Protein AF-A0A959Y8P8-F1 (afdb_monomer_lite)

Sequence (362 aa):
MRAALQHLGEGGALGVFPAGEVSSYRTELKAVADPRWKAPVIKLIRQAGVPVVPVWFDGSNSFLFHVLGMIHPDLRTLALPKEMLRMKGRKVRIRIGRPIPAAEVGAFTDTERLGRFLRAKTYALGSGVQVRREQFRPLRFPKDPKPIVEPPTQEQLDQEVAGIEDLKVSAQGEFDLYLAPSERIPAMLRAIGRAREETFRAVGEGTNKAIDLDEYDLYYDHLFLWDRENKRLAGAYRIGDGRRIVRRYGKRGFYTHTLFRMDRGMEKVLGQAFELGRSFVVQDYQKHRLPLFLLWRGLLLHILRNPDHRYLIGPVSISGSYSRLSRGLILGFVLQHYYDEELAALVRPRNRFKVKVDKADS

Radius of gyration: 24.1 Å; chains: 1; bounding box: 82×43×67 Å

Secondary structure (DSSP, 8-state):
-HHHHHHHHTT------TTSS--EEETTTTEEEPPPPPHHHHHHHHHH-S-B--EEEE-PPPHHHHHHTTT-HHHHHHTHHHHHHHTTTPPPEEEE---B-HHHHHT---HHHHHHHHHHHHHTTTSS----GGGGS-----SSPPPPPPPPPHHHHHHHHHTTGGGEEEEETTEEEEEEEGGG-HHHHHHHHHHHHHHHHHTT----SSS---SGGGTSEEEEEEETTTTEEEEEEEEEEHHHHHHHHGGGGSTHHHHEEE-STHHHHHHTEEEEEEEEE-GGGTT-SHHHHHHHHHHHHHHHT-TT--EEE-PPPPPTTS-HHHHHHHHHHHHHHS--HHHHHTEEESS-------TT--

Structure (mmCIF, N/CA/C/O backbone):
data_AF-A0A959Y8P8-F1
#
_entry.id   AF-A0A959Y8P8-F1
#
loop_
_atom_site.group_PDB
_atom_site.id
_atom_site.type_symbol
_atom_site.label_atom_id
_atom_site.label_alt_id
_atom_site.label_comp_id
_atom_site.label_asym_id
_atom_site.label_entity_id
_atom_site.label_seq_id
_atom_site.pdbx_PDB_ins_code
_atom_site.Cartn_x
_atom_site.Cartn_y
_atom_site.Cartn_z
_atom_site.occupancy
_atom_site.B_iso_or_equiv
_atom_site.auth_seq_id
_atom_site.auth_comp_id
_atom_site.auth_asym_id
_atom_site.auth_atom_id
_atom_site.pdbx_PDB_model_num
ATOM 1 N N . MET A 1 1 ? -13.879 1.087 -39.851 1.00 72.56 1 MET A N 1
ATOM 2 C CA . MET A 1 1 ? -12.641 1.708 -39.316 1.00 72.56 1 MET A CA 1
ATOM 3 C C . MET A 1 1 ? -12.202 2.917 -40.141 1.00 72.56 1 MET A C 1
ATOM 5 O O . MET A 1 1 ? -12.087 3.980 -39.556 1.00 72.56 1 MET A O 1
ATOM 9 N N . ARG A 1 2 ? -12.033 2.802 -41.472 1.00 80.06 2 ARG A N 1
ATOM 10 C CA . ARG A 1 2 ? -11.678 3.942 -42.350 1.00 80.06 2 ARG A CA 1
ATOM 11 C C . ARG A 1 2 ? -12.647 5.130 -42.248 1.00 80.06 2 ARG A C 1
ATOM 13 O O . ARG A 1 2 ? -12.200 6.221 -41.936 1.00 80.06 2 ARG A O 1
ATOM 20 N N . ALA A 1 3 ? -13.955 4.892 -42.372 1.00 86.50 3 ALA A N 1
ATOM 21 C CA . ALA A 1 3 ? -14.971 5.944 -42.229 1.00 86.50 3 ALA A CA 1
ATOM 22 C C . ALA A 1 3 ? -14.945 6.648 -40.854 1.00 86.50 3 ALA A C 1
ATOM 24 O O . ALA A 1 3 ? -15.156 7.848 -40.765 1.00 86.50 3 ALA A O 1
ATOM 25 N N . ALA A 1 4 ? -14.624 5.916 -39.780 1.00 84.94 4 ALA A N 1
ATOM 26 C CA . ALA A 1 4 ? -14.523 6.484 -38.435 1.00 84.94 4 ALA A CA 1
ATOM 27 C C . ALA A 1 4 ? -13.300 7.407 -38.282 1.00 84.94 4 ALA A C 1
ATOM 29 O O . ALA A 1 4 ? -13.396 8.441 -37.634 1.00 84.94 4 ALA A O 1
ATOM 30 N N . LEU A 1 5 ? -12.162 7.050 -38.889 1.00 87.56 5 LEU A N 1
ATOM 31 C CA . LEU A 1 5 ? -10.972 7.908 -38.920 1.00 87.56 5 LEU A CA 1
ATOM 32 C C . LEU A 1 5 ? -11.183 9.139 -39.807 1.00 87.56 5 LEU A C 1
ATOM 34 O O . LEU A 1 5 ? -10.761 10.224 -39.429 1.00 87.56 5 LEU A O 1
ATOM 38 N N . GLN A 1 6 ? -11.862 8.979 -40.945 1.00 89.50 6 GLN A N 1
ATOM 39 C CA . GLN A 1 6 ? -12.217 10.092 -41.823 1.00 89.50 6 GLN A CA 1
ATOM 40 C C . GLN A 1 6 ? -13.131 11.098 -41.110 1.00 89.50 6 GLN A C 1
ATOM 42 O O . GLN A 1 6 ? -12.808 12.277 -41.069 1.00 89.50 6 GLN A O 1
ATOM 47 N N . HIS A 1 7 ? -14.198 10.625 -40.457 1.00 90.62 7 HIS A N 1
ATOM 48 C CA . HIS A 1 7 ? -15.111 11.479 -39.693 1.00 90.62 7 HIS A CA 1
ATOM 49 C C . HIS A 1 7 ? -14.396 12.272 -38.589 1.00 90.62 7 HIS A C 1
ATOM 51 O O . HIS A 1 7 ? -14.667 13.452 -38.393 1.00 90.62 7 HIS A O 1
ATOM 57 N N . LEU A 1 8 ? -13.451 11.638 -37.884 1.00 90.50 8 LEU A N 1
ATOM 58 C CA . LEU A 1 8 ? -12.615 12.320 -36.891 1.00 90.50 8 LEU A CA 1
ATOM 59 C C . LEU A 1 8 ? -11.669 13.347 -37.538 1.00 90.50 8 LEU A C 1
ATOM 61 O O . LEU A 1 8 ? -11.436 14.404 -36.959 1.00 90.50 8 LEU A O 1
ATOM 65 N N . GLY A 1 9 ? -11.145 13.058 -38.733 1.00 86.75 9 GLY A N 1
ATOM 66 C CA . GLY A 1 9 ? -10.308 13.979 -39.509 1.00 86.75 9 GLY A CA 1
ATOM 67 C C . GLY A 1 9 ? -11.058 15.213 -40.023 1.00 86.75 9 GLY A C 1
ATOM 68 O O . GLY A 1 9 ? -10.468 16.281 -40.126 1.00 86.75 9 GLY A O 1
ATOM 69 N N . GLU A 1 10 ? -12.362 15.090 -40.270 1.00 92.12 10 GLU A 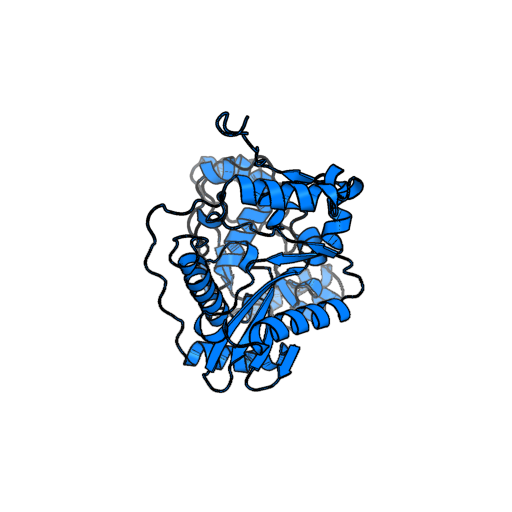N 1
ATOM 70 C CA . GLU A 1 10 ? -13.260 16.184 -40.671 1.00 92.12 10 GLU A CA 1
ATOM 71 C C . GLU A 1 10 ? -13.750 17.032 -39.474 1.00 92.12 10 GLU A C 1
ATOM 73 O O . GLU A 1 10 ? -14.576 17.927 -39.636 1.00 92.12 10 GLU A O 1
ATOM 78 N N . GLY A 1 11 ? -13.245 16.771 -38.259 1.00 87.75 11 GLY A N 1
ATOM 79 C CA . GLY A 1 11 ? -13.625 17.485 -37.033 1.00 87.75 11 GLY A CA 1
ATOM 80 C C . GLY A 1 11 ? -14.848 16.908 -36.309 1.00 87.75 11 GLY A C 1
ATOM 81 O O . GLY A 1 11 ? -15.331 17.504 -35.345 1.00 87.75 11 GLY A O 1
ATOM 82 N N . GLY A 1 12 ? -15.347 15.750 -36.747 1.00 88.62 12 GLY A N 1
ATOM 83 C CA . GLY A 1 12 ? -16.443 15.029 -36.105 1.00 88.62 12 GLY A CA 1
ATOM 84 C C . GLY A 1 12 ? -16.061 14.384 -34.767 1.00 88.62 12 GLY A C 1
ATOM 85 O O . GLY A 1 12 ? -14.887 14.250 -34.419 1.00 88.62 12 GLY A O 1
ATOM 86 N N . ALA A 1 13 ? -17.065 13.945 -34.004 1.00 88.94 13 ALA A N 1
ATOM 87 C CA . ALA A 1 13 ? -16.887 13.288 -32.709 1.00 88.94 13 ALA A CA 1
ATOM 88 C C . ALA A 1 13 ? -17.360 11.830 -32.765 1.00 88.94 13 ALA A C 1
ATOM 90 O O . ALA A 1 13 ? -18.421 11.526 -33.302 1.00 88.94 13 ALA A O 1
ATOM 91 N N . LEU A 1 14 ? -16.595 10.919 -32.156 1.00 90.69 14 LEU A N 1
ATOM 92 C CA . LEU A 1 14 ? -16.895 9.487 -32.170 1.00 90.69 14 LEU A CA 1
ATOM 93 C C . LEU A 1 14 ? -17.091 8.935 -30.753 1.00 90.69 14 LEU A C 1
ATOM 95 O O . LEU A 1 14 ? -16.156 8.899 -29.954 1.00 90.69 14 LEU A O 1
ATOM 99 N N . GLY A 1 15 ? -18.296 8.438 -30.467 1.00 87.25 15 GLY A N 1
ATOM 100 C CA . GLY A 1 15 ? -18.593 7.670 -29.257 1.00 87.25 15 GLY A CA 1
ATOM 101 C C . GLY A 1 15 ? -18.301 6.182 -29.458 1.00 87.25 15 GLY A C 1
ATOM 102 O O . GLY A 1 15 ? -18.770 5.582 -30.422 1.00 87.25 15 GLY A O 1
ATOM 103 N N . VAL A 1 16 ? -17.542 5.568 -28.547 1.00 85.12 16 VAL A N 1
ATOM 104 C CA . VAL A 1 16 ? -17.222 4.132 -28.603 1.00 85.12 16 VAL A CA 1
ATOM 105 C C . VAL A 1 16 ? -17.460 3.449 -27.262 1.00 85.12 16 VAL A C 1
ATOM 107 O O . VAL A 1 16 ? -17.053 3.953 -26.219 1.00 85.12 16 VAL A O 1
ATOM 110 N N . PHE A 1 17 ? -18.055 2.254 -27.306 1.00 82.50 17 PHE A N 1
ATOM 111 C CA . PHE A 1 17 ? -18.141 1.331 -26.172 1.00 82.50 17 PHE A CA 1
ATOM 112 C C . PHE A 1 17 ? -17.103 0.217 -26.364 1.00 82.50 17 PHE A C 1
ATOM 114 O O . PHE A 1 17 ? -17.371 -0.783 -27.034 1.00 82.50 17 PHE A O 1
ATOM 121 N N . PRO A 1 18 ? -15.885 0.375 -25.824 1.00 78.19 18 PRO A N 1
ATOM 122 C CA . PRO A 1 18 ? -14.734 -0.460 -26.175 1.00 78.19 18 PRO A CA 1
ATOM 123 C C . PRO A 1 18 ? -14.855 -1.927 -25.745 1.00 78.19 18 PRO A C 1
ATOM 125 O O . PRO A 1 18 ? -14.125 -2.775 -26.256 1.00 78.19 18 PRO A O 1
ATOM 128 N N . ALA A 1 19 ? -15.774 -2.250 -24.836 1.00 71.19 19 ALA A N 1
ATOM 129 C CA . ALA A 1 19 ? -16.082 -3.619 -24.440 1.00 71.19 19 ALA A CA 1
ATOM 130 C C . ALA A 1 19 ? -16.922 -4.379 -25.486 1.00 71.19 19 ALA A C 1
ATOM 132 O O . ALA A 1 19 ? -16.830 -5.600 -25.576 1.00 71.19 19 ALA A O 1
ATOM 133 N N . GLY A 1 20 ? -17.705 -3.665 -26.306 1.00 59.22 20 GLY A N 1
ATOM 134 C CA . GLY A 1 20 ? -18.599 -4.240 -27.318 1.00 59.22 20 GLY A CA 1
ATOM 135 C C . GLY A 1 20 ? -19.802 -5.013 -26.765 1.00 59.22 20 GLY A C 1
ATOM 136 O O . GLY A 1 20 ? -20.547 -5.586 -27.548 1.00 59.22 20 GLY A O 1
ATOM 137 N N . GLU A 1 21 ? -19.979 -5.037 -25.446 1.00 59.94 21 GLU A N 1
ATOM 138 C CA . GLU A 1 21 ? -21.074 -5.679 -24.718 1.00 59.94 21 GLU A CA 1
ATOM 139 C C . GLU A 1 21 ? -21.406 -4.833 -23.486 1.00 59.94 21 GLU A C 1
ATOM 141 O O . GLU A 1 21 ? -20.551 -4.100 -22.984 1.00 59.94 21 GLU A O 1
ATOM 146 N N . VAL A 1 22 ? -22.633 -4.957 -22.975 1.00 56.44 22 VAL A N 1
ATOM 147 C CA . VAL A 1 22 ? -23.069 -4.248 -21.763 1.00 56.44 22 VAL A CA 1
ATOM 148 C C . VAL A 1 22 ? -22.357 -4.821 -20.530 1.00 56.44 22 VAL A C 1
ATOM 150 O O . VAL A 1 22 ? -22.118 -6.033 -20.456 1.00 56.44 22 VAL A O 1
ATOM 153 N N . SER A 1 23 ? -22.062 -3.978 -19.537 1.00 56.72 23 SER A N 1
ATOM 154 C CA . SER A 1 23 ? -21.576 -4.418 -18.226 1.00 56.72 23 SER A CA 1
ATOM 155 C C . SER A 1 23 ? -22.483 -5.510 -17.634 1.00 56.72 23 SER A C 1
ATOM 157 O O . SER A 1 23 ? -23.713 -5.436 -17.699 1.00 56.72 23 SER A O 1
ATOM 159 N N . SER A 1 24 ? -21.881 -6.550 -17.058 1.00 50.50 24 SER A N 1
ATOM 160 C CA . SER A 1 24 ? -22.599 -7.648 -16.401 1.00 50.50 24 SER A CA 1
ATOM 161 C C . SER A 1 24 ? -22.040 -7.882 -15.008 1.00 50.50 24 SER A C 1
ATOM 163 O O . SER A 1 24 ? -20.878 -7.569 -14.750 1.00 50.50 24 SER A O 1
ATOM 165 N N . TYR A 1 25 ? -22.851 -8.453 -14.115 1.00 49.12 25 TYR A N 1
ATOM 166 C CA . TYR A 1 25 ? -22.342 -8.954 -12.846 1.00 49.12 25 TYR A CA 1
ATOM 167 C C . TYR A 1 25 ? -21.284 -10.018 -13.139 1.00 49.12 25 TYR A C 1
ATOM 169 O O . TYR A 1 25 ? -21.551 -11.006 -13.827 1.00 49.12 25 TYR A O 1
ATOM 177 N N . ARG A 1 26 ? -20.053 -9.767 -12.705 1.00 53.31 26 ARG A N 1
ATOM 178 C CA . ARG A 1 26 ? -18.950 -10.712 -12.853 1.00 53.31 26 ARG A CA 1
ATOM 179 C C . ARG A 1 26 ? -18.715 -11.322 -11.486 1.00 53.31 26 ARG A C 1
ATOM 181 O O . ARG A 1 26 ? -18.257 -10.628 -10.582 1.00 53.31 26 ARG A O 1
ATOM 188 N N . THR A 1 27 ? -18.998 -12.614 -11.355 1.00 38.91 27 THR A N 1
ATOM 189 C CA . THR A 1 27 ? -18.831 -13.382 -10.110 1.00 38.91 27 THR A CA 1
ATOM 190 C C . THR A 1 27 ? -17.409 -13.252 -9.551 1.00 38.91 27 THR A C 1
ATOM 192 O O . THR A 1 27 ? -17.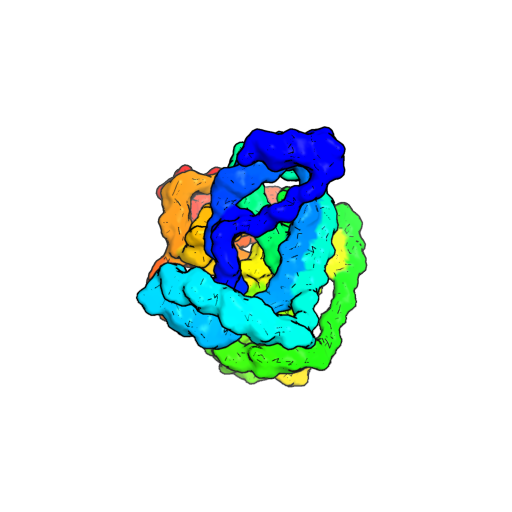219 -13.169 -8.345 1.00 38.91 27 THR A O 1
ATOM 195 N N . GLU A 1 28 ? -16.417 -13.109 -10.435 1.00 39.34 28 GLU A N 1
ATOM 196 C CA . GLU A 1 28 ? -15.004 -12.880 -10.100 1.00 39.34 28 GLU A CA 1
ATOM 197 C C . GLU A 1 28 ? -14.703 -11.493 -9.503 1.00 39.34 28 GLU A C 1
ATOM 199 O O . GLU A 1 28 ? -13.706 -11.327 -8.808 1.00 39.34 28 GLU A O 1
ATOM 204 N N . LEU A 1 29 ? -15.529 -10.487 -9.808 1.00 37.50 29 LEU A N 1
ATOM 205 C CA . LEU A 1 29 ? -15.372 -9.096 -9.368 1.00 37.50 29 LEU A CA 1
ATOM 206 C C . LEU A 1 29 ? -16.370 -8.721 -8.261 1.00 37.50 29 LEU A C 1
ATOM 208 O O . LEU A 1 29 ? -16.300 -7.606 -7.754 1.00 37.50 29 LEU A O 1
ATOM 212 N N . LYS A 1 30 ? -17.337 -9.606 -7.951 1.00 48.03 30 LYS A N 1
ATOM 213 C CA . LYS A 1 30 ? -18.537 -9.334 -7.132 1.00 48.03 30 LYS A CA 1
ATOM 214 C C . LYS A 1 30 ? -19.224 -7.997 -7.470 1.00 48.03 30 LYS A C 1
ATOM 216 O O . LYS A 1 30 ? -19.879 -7.391 -6.628 1.00 48.03 30 LYS A O 1
ATOM 221 N N . ALA A 1 31 ? -19.078 -7.540 -8.712 1.00 51.34 31 ALA A N 1
ATOM 222 C CA . ALA A 1 31 ? -19.484 -6.216 -9.159 1.00 51.34 31 ALA A CA 1
ATOM 223 C C . ALA A 1 31 ? -19.912 -6.244 -10.630 1.00 51.34 31 ALA A C 1
ATOM 225 O O . ALA A 1 31 ? -19.544 -7.140 -11.398 1.00 51.34 31 ALA A O 1
ATOM 226 N N . VAL A 1 32 ? -20.696 -5.240 -11.023 1.00 56.09 32 VAL A N 1
ATOM 227 C CA . VAL A 1 32 ? -21.107 -5.016 -12.411 1.00 56.09 32 VAL A CA 1
ATOM 228 C C . VAL A 1 32 ? -19.973 -4.295 -13.140 1.00 56.09 32 VAL A C 1
ATOM 230 O O . VAL A 1 32 ? -19.623 -3.173 -12.786 1.00 56.09 32 VAL A O 1
ATOM 233 N N . ALA A 1 33 ? -19.371 -4.950 -14.133 1.00 60.88 33 ALA A N 1
ATOM 234 C CA . ALA A 1 33 ? -18.274 -4.379 -14.909 1.00 60.88 33 ALA A CA 1
ATOM 235 C C . ALA A 1 33 ? -18.254 -4.908 -16.348 1.00 60.88 33 ALA A C 1
ATOM 237 O O . ALA A 1 33 ? -18.738 -6.004 -16.654 1.00 60.88 33 ALA A O 1
ATOM 238 N N . ASP A 1 34 ? -17.634 -4.133 -17.231 1.00 64.81 34 ASP A N 1
ATOM 239 C CA . ASP A 1 34 ? -17.410 -4.505 -18.622 1.00 64.81 34 ASP A CA 1
ATOM 240 C C . ASP A 1 34 ? -16.456 -5.701 -18.759 1.00 64.81 34 ASP A C 1
ATOM 242 O O . ASP A 1 34 ? -15.511 -5.847 -17.967 1.00 64.81 34 ASP A O 1
ATOM 246 N N . PRO A 1 35 ? -16.611 -6.512 -19.822 1.00 64.62 35 PRO A N 1
ATOM 247 C CA . PRO A 1 35 ? -15.559 -7.419 -20.261 1.00 64.62 35 PRO A CA 1
ATOM 248 C C . PRO A 1 35 ? -14.287 -6.670 -20.692 1.00 64.62 35 PRO A C 1
ATOM 250 O O . PRO A 1 35 ? -14.224 -5.438 -20.760 1.00 64.62 35 PRO A O 1
ATOM 253 N N . ARG A 1 36 ? -13.229 -7.433 -20.990 1.00 70.69 36 ARG A N 1
ATOM 254 C CA . ARG A 1 36 ? -11.971 -6.879 -21.506 1.00 70.69 36 ARG A CA 1
ATOM 255 C C . ARG A 1 36 ? -12.249 -6.037 -22.754 1.00 70.69 36 ARG A C 1
ATOM 257 O O . ARG A 1 36 ? -12.838 -6.515 -23.718 1.00 70.69 36 ARG A O 1
ATOM 264 N N . TRP A 1 37 ? -11.785 -4.790 -22.734 1.00 80.50 37 TRP A N 1
ATOM 265 C CA . TRP A 1 37 ? -11.908 -3.881 -23.869 1.00 80.50 37 TRP A CA 1
ATOM 266 C C . TRP A 1 37 ? -11.174 -4.440 -25.091 1.00 80.50 37 TRP A C 1
ATOM 268 O O . TRP A 1 37 ? -10.025 -4.884 -24.998 1.00 80.50 37 TRP A O 1
ATOM 278 N N . LYS A 1 38 ? -11.857 -4.442 -26.236 1.00 81.31 38 LYS A N 1
ATOM 279 C CA . LYS A 1 38 ? -11.414 -5.109 -27.459 1.00 81.31 38 LYS A CA 1
ATOM 280 C C . LYS A 1 38 ? -10.255 -4.334 -28.089 1.00 81.31 38 LYS A C 1
ATOM 282 O O . LYS A 1 38 ? -10.358 -3.140 -28.372 1.00 81.31 38 LYS A O 1
ATOM 287 N N . ALA A 1 39 ? -9.154 -5.033 -28.366 1.00 83.56 39 ALA A N 1
ATOM 288 C CA . ALA A 1 39 ? -7.938 -4.447 -28.934 1.00 83.56 39 ALA A CA 1
ATOM 289 C C . ALA A 1 39 ? -8.152 -3.625 -30.229 1.00 83.56 39 ALA A C 1
ATOM 291 O O . ALA A 1 39 ? -7.491 -2.594 -30.361 1.00 83.56 39 ALA A O 1
ATOM 292 N N . PRO A 1 40 ? -9.060 -3.993 -31.161 1.00 86.75 40 PRO A N 1
ATOM 293 C CA . PRO A 1 40 ? -9.327 -3.185 -32.355 1.00 86.75 40 PRO A CA 1
ATOM 294 C C . PRO A 1 40 ? -9.799 -1.759 -32.048 1.00 86.75 40 PRO A C 1
ATOM 296 O O . PRO A 1 40 ? -9.348 -0.819 -32.696 1.00 86.75 40 PRO A O 1
ATOM 299 N N . VAL A 1 41 ? -10.638 -1.574 -31.021 1.00 87.94 41 VAL A N 1
ATOM 300 C CA . VAL A 1 41 ? -11.124 -0.242 -30.622 1.00 87.94 41 VAL A CA 1
ATOM 301 C C . VAL A 1 41 ? -9.978 0.595 -30.060 1.00 87.94 41 VAL A C 1
ATOM 303 O O . VAL A 1 41 ? -9.836 1.768 -30.384 1.00 87.94 41 VAL A O 1
ATOM 306 N N . ILE A 1 42 ? -9.096 -0.022 -29.274 1.00 89.12 42 ILE A N 1
ATOM 307 C CA . ILE A 1 42 ? -7.939 0.674 -28.703 1.00 89.12 42 ILE A CA 1
ATOM 308 C C . ILE A 1 42 ? -6.911 1.042 -29.782 1.00 89.12 42 ILE A C 1
ATOM 310 O O . ILE A 1 42 ? -6.309 2.114 -29.723 1.00 89.12 42 ILE A O 1
ATOM 314 N N . LYS A 1 43 ? -6.734 0.189 -30.800 1.00 88.88 43 LYS A N 1
ATOM 315 C CA . LYS A 1 43 ? -5.911 0.509 -31.976 1.00 88.88 43 LYS A CA 1
ATOM 316 C C . LYS A 1 43 ? -6.480 1.697 -32.751 1.00 88.88 43 LYS A C 1
ATOM 318 O O . LYS A 1 43 ? -5.704 2.583 -33.096 1.00 88.88 43 LYS A O 1
ATOM 323 N N . LEU A 1 44 ? -7.799 1.740 -32.958 1.00 89.69 44 LEU A N 1
ATOM 324 C CA . LEU A 1 44 ? -8.485 2.870 -33.591 1.00 89.69 44 LEU A CA 1
ATOM 325 C C . LEU A 1 44 ? -8.247 4.170 -32.812 1.00 89.69 44 LEU A C 1
ATOM 327 O O . LEU A 1 44 ? -7.823 5.154 -33.403 1.00 89.69 44 LEU A O 1
ATOM 331 N N . ILE A 1 45 ? -8.447 4.155 -31.490 1.00 90.50 45 ILE A N 1
ATOM 332 C CA . ILE A 1 45 ? -8.229 5.324 -30.622 1.00 90.50 45 ILE A CA 1
ATOM 333 C C . ILE A 1 45 ? -6.791 5.845 -30.742 1.00 90.50 45 ILE A C 1
ATOM 335 O O . ILE A 1 45 ? -6.573 7.047 -30.860 1.00 90.50 45 ILE A O 1
ATOM 339 N N . ARG A 1 46 ? -5.801 4.944 -30.750 1.00 88.69 46 ARG A N 1
ATOM 340 C CA . ARG A 1 46 ? -4.393 5.329 -30.907 1.00 88.69 46 ARG A CA 1
ATOM 341 C C . ARG A 1 46 ? -4.103 5.922 -32.287 1.00 88.69 46 ARG A C 1
ATOM 343 O O . ARG A 1 46 ? -3.366 6.893 -32.379 1.00 88.69 46 ARG A O 1
ATOM 350 N N . GLN A 1 47 ? -4.648 5.318 -33.343 1.00 88.94 47 GLN A N 1
ATOM 351 C CA . GLN A 1 47 ? -4.453 5.774 -34.724 1.00 88.94 47 GLN A CA 1
ATOM 352 C C . GLN A 1 47 ? -5.157 7.097 -35.016 1.00 88.94 47 GLN A C 1
ATOM 354 O O . GLN A 1 47 ? -4.687 7.844 -35.864 1.00 88.94 47 GLN A O 1
ATOM 359 N N . ALA A 1 48 ? -6.255 7.387 -34.319 1.00 89.69 48 ALA A N 1
ATOM 360 C CA . ALA A 1 48 ? -7.018 8.605 -34.527 1.00 89.69 48 ALA A CA 1
ATOM 361 C C . ALA A 1 48 ? -6.241 9.872 -34.146 1.00 89.69 48 ALA A C 1
ATOM 363 O O . ALA A 1 48 ? -6.515 10.925 -34.701 1.00 89.69 48 ALA A O 1
ATOM 364 N N . GLY A 1 49 ? -5.282 9.790 -33.214 1.00 88.62 49 GLY A N 1
ATOM 365 C CA . GLY A 1 49 ? -4.443 10.939 -32.857 1.00 88.62 49 GLY A CA 1
ATOM 366 C C . GLY A 1 49 ? -5.217 12.130 -32.277 1.00 88.62 49 GLY A C 1
ATOM 367 O O . GLY A 1 49 ? -4.713 13.247 -32.291 1.00 88.62 49 GLY A O 1
ATOM 368 N N . VAL A 1 50 ? -6.427 11.902 -31.758 1.00 91.56 50 VAL A N 1
ATOM 369 C CA . VAL A 1 50 ? -7.307 12.928 -31.180 1.00 91.56 50 VAL A CA 1
ATOM 370 C C . VAL A 1 50 ? -7.410 12.787 -29.656 1.00 91.56 50 VAL A C 1
ATOM 372 O O . VAL A 1 50 ? -7.104 11.721 -29.108 1.00 91.56 50 VAL A O 1
ATOM 375 N N . PRO A 1 51 ? -7.836 13.840 -28.933 1.00 91.75 51 PRO A N 1
ATOM 376 C CA . PRO A 1 51 ? -8.127 13.735 -27.510 1.00 91.75 51 PRO A CA 1
ATOM 377 C C . PRO A 1 51 ? -9.227 12.707 -27.210 1.00 91.75 51 PRO A C 1
ATOM 379 O O . PRO A 1 51 ? -10.202 12.587 -27.946 1.00 91.75 51 PRO A O 1
ATOM 382 N N . VAL A 1 52 ? -9.098 11.993 -26.090 1.00 93.31 52 VAL A N 1
ATOM 383 C CA . VAL A 1 52 ? -10.061 10.965 -25.659 1.00 93.31 52 VAL A CA 1
ATOM 384 C C . VAL A 1 52 ? -10.752 11.408 -24.380 1.00 93.31 52 VAL A C 1
ATOM 386 O O . VAL A 1 52 ? -10.089 11.684 -23.383 1.00 93.31 52 VAL A O 1
ATOM 389 N N . VAL A 1 53 ? -12.083 11.446 -24.375 1.00 91.06 53 VAL A N 1
ATOM 390 C CA . VAL A 1 53 ? -12.868 11.824 -23.192 1.00 91.06 53 VAL A CA 1
ATOM 391 C C . VAL A 1 53 ? -13.447 10.565 -22.538 1.00 91.06 53 VAL A C 1
ATOM 393 O O . VAL A 1 53 ? -14.248 9.877 -23.170 1.00 91.06 53 VAL A O 1
ATOM 396 N N . PRO A 1 54 ? -13.060 10.224 -21.294 1.00 87.75 54 PRO A N 1
ATOM 397 C CA . PRO A 1 54 ? -13.658 9.103 -20.582 1.00 87.75 54 PRO A CA 1
ATOM 398 C C . PRO A 1 54 ? -15.061 9.479 -20.091 1.00 87.75 54 PRO A C 1
ATOM 400 O O . PRO A 1 54 ? -15.250 10.525 -19.468 1.00 87.75 54 PRO A O 1
ATOM 403 N N . VAL A 1 55 ? -16.035 8.609 -20.347 1.00 82.56 55 VAL A N 1
ATOM 404 C CA . VAL A 1 55 ? -17.435 8.797 -19.947 1.00 82.56 55 VAL A CA 1
ATOM 405 C C . VAL A 1 55 ? -17.899 7.565 -19.183 1.00 82.56 55 VAL A C 1
ATOM 407 O O . VAL A 1 55 ? -17.818 6.448 -19.690 1.00 82.56 55 VAL A O 1
ATOM 410 N N . TRP A 1 56 ? -18.370 7.773 -17.957 1.00 78.62 56 TRP A N 1
ATOM 411 C CA . TRP A 1 56 ? -18.924 6.737 -17.093 1.00 78.62 56 TRP A CA 1
ATOM 412 C C . TRP A 1 56 ? -20.436 6.894 -16.978 1.00 78.62 56 TRP A C 1
ATOM 414 O O . TRP A 1 56 ? -20.932 7.987 -16.700 1.00 78.62 56 TRP A O 1
ATOM 424 N N . PHE A 1 57 ? -21.160 5.794 -17.152 1.00 74.00 57 PHE A N 1
ATOM 425 C CA . PHE A 1 57 ? -22.608 5.736 -16.992 1.00 74.00 57 PHE A CA 1
ATOM 426 C C . PHE A 1 57 ? -22.919 5.003 -15.687 1.00 74.00 57 PHE A C 1
ATOM 428 O O . PHE A 1 57 ? -22.517 3.859 -15.499 1.00 74.00 57 PHE A O 1
ATOM 435 N N . ASP A 1 58 ? -23.606 5.680 -14.774 1.00 60.66 58 ASP A N 1
ATOM 436 C CA . ASP A 1 58 ? -24.059 5.133 -13.501 1.00 60.66 58 ASP A CA 1
ATOM 437 C C . ASP A 1 58 ? -25.441 4.489 -13.688 1.00 60.66 58 ASP A C 1
ATOM 439 O O . ASP A 1 58 ? -26.431 5.160 -13.998 1.00 60.66 58 ASP A O 1
ATOM 443 N N . GLY A 1 59 ? -25.476 3.164 -13.548 1.00 54.03 59 GLY A N 1
ATOM 444 C CA . GLY A 1 59 ? -26.671 2.339 -13.671 1.00 54.03 59 GLY A CA 1
ATOM 445 C C . GLY A 1 59 ? -26.324 0.852 -13.752 1.00 54.03 59 GLY A C 1
ATOM 446 O O . GLY A 1 59 ? -25.452 0.447 -14.518 1.00 54.03 59 GLY A O 1
ATOM 447 N N . SER A 1 60 ? -27.010 0.025 -12.966 1.00 49.25 60 SER A N 1
ATOM 448 C CA . SER A 1 60 ? -27.038 -1.428 -13.140 1.00 49.25 60 SER A CA 1
ATOM 449 C C . SER A 1 60 ? -28.303 -1.824 -13.904 1.00 49.25 60 SER A C 1
ATOM 451 O O . SER A 1 60 ? -29.387 -1.284 -13.663 1.00 49.25 60 SER A O 1
ATOM 453 N N . ASN A 1 61 ? -28.176 -2.773 -14.836 1.00 48.03 61 ASN A N 1
ATOM 454 C CA . ASN A 1 61 ? -29.347 -3.404 -15.442 1.00 48.03 61 ASN A CA 1
ATOM 455 C C . ASN A 1 61 ? -30.077 -4.239 -14.383 1.00 48.03 61 ASN A C 1
ATOM 457 O O . ASN A 1 61 ? -29.518 -4.594 -13.344 1.00 48.03 61 ASN A O 1
ATOM 461 N N . SER A 1 62 ? -31.354 -4.532 -14.609 1.00 42.97 62 SER A N 1
ATOM 462 C CA . SER A 1 62 ? -32.154 -5.179 -13.578 1.00 42.97 62 SER A CA 1
ATOM 463 C C . SER A 1 62 ? -31.693 -6.604 -13.244 1.00 42.97 62 SER A C 1
ATOM 465 O O . SER A 1 62 ? -31.126 -7.304 -14.080 1.00 42.97 62 SER A O 1
ATOM 467 N N . PHE A 1 63 ? -31.984 -7.055 -12.020 1.00 37.41 63 PHE A N 1
ATOM 468 C CA . PHE A 1 63 ? -31.669 -8.397 -11.506 1.00 37.41 63 PHE A CA 1
ATOM 469 C C . PHE A 1 63 ? -32.039 -9.533 -12.487 1.00 37.41 63 PHE A C 1
ATOM 471 O O . PHE A 1 63 ? -31.264 -10.468 -12.667 1.00 37.41 63 PHE A O 1
ATOM 478 N N . LEU A 1 64 ? -33.156 -9.403 -13.217 1.00 36.84 64 LEU A N 1
ATOM 479 C CA . LEU A 1 64 ? -33.606 -10.384 -14.214 1.00 36.84 64 LEU A CA 1
ATOM 480 C C . LEU A 1 64 ? -32.685 -10.467 -15.457 1.00 36.84 64 LEU A C 1
ATOM 482 O O . LEU A 1 64 ? -32.505 -11.548 -16.012 1.00 36.84 64 LEU A O 1
ATOM 486 N N . PHE A 1 65 ? -32.056 -9.357 -15.868 1.00 46.06 65 PHE A N 1
ATOM 487 C CA . PHE A 1 65 ? -31.087 -9.307 -16.978 1.00 46.06 65 PHE A CA 1
ATOM 488 C C . PHE A 1 65 ? -29.760 -9.990 -16.615 1.00 46.06 65 PHE A C 1
ATOM 490 O O . PHE A 1 65 ? -29.097 -10.582 -17.467 1.00 46.06 65 PHE A O 1
ATOM 497 N N . HIS A 1 66 ? -29.378 -9.935 -15.337 1.00 47.03 66 HIS A N 1
ATOM 498 C CA . HIS A 1 66 ? -28.190 -10.617 -14.829 1.00 47.03 66 HIS A CA 1
ATOM 499 C C . HIS A 1 66 ? -28.406 -12.128 -14.655 1.00 47.03 66 HIS A C 1
ATOM 501 O O . HIS A 1 66 ? -27.481 -12.889 -14.927 1.00 47.03 66 HIS A O 1
ATOM 507 N N . VAL A 1 67 ? -29.619 -12.568 -14.296 1.00 38.91 67 VAL A N 1
ATOM 508 C CA . VAL A 1 67 ? -29.974 -13.997 -14.186 1.00 38.91 67 VAL A CA 1
ATOM 509 C C . VAL A 1 67 ? -30.027 -14.686 -15.556 1.00 38.91 67 VAL A C 1
ATOM 511 O O . VAL A 1 67 ? -29.466 -15.765 -15.716 1.00 38.91 67 VAL A O 1
ATOM 514 N N . LEU A 1 68 ? -30.606 -14.048 -16.578 1.00 37.72 68 LEU A N 1
ATOM 515 C CA . LEU A 1 68 ? -30.702 -14.634 -17.927 1.00 37.72 68 LEU A CA 1
ATOM 516 C C . LEU A 1 68 ? -29.340 -14.768 -18.636 1.00 37.72 68 LEU A C 1
ATOM 518 O O . LEU A 1 68 ? -29.133 -15.706 -19.404 1.00 37.72 68 LEU A O 1
ATOM 522 N N . GLY A 1 69 ? -28.383 -13.881 -18.339 1.00 38.69 69 GLY A N 1
ATOM 523 C CA . GLY A 1 69 ? -27.014 -13.956 -18.866 1.00 38.69 69 GLY A CA 1
ATOM 524 C C . GLY A 1 69 ? -26.180 -15.127 -18.329 1.00 38.69 69 GLY A C 1
ATOM 525 O O . GLY A 1 69 ? -25.128 -15.411 -18.895 1.00 38.69 69 GLY A O 1
ATOM 526 N N . MET A 1 70 ? -26.636 -15.807 -17.270 1.00 40.47 70 MET A N 1
ATOM 527 C CA . MET A 1 70 ? -26.011 -17.035 -16.760 1.00 40.47 70 MET A CA 1
ATOM 528 C C . MET A 1 70 ? -26.479 -18.298 -17.502 1.00 40.47 70 MET A C 1
ATOM 530 O O . MET A 1 70 ? -25.862 -19.343 -17.334 1.00 40.47 70 MET A O 1
ATOM 534 N N . ILE A 1 71 ? -27.536 -18.208 -18.324 1.00 42.00 71 ILE A N 1
ATOM 535 C CA . ILE A 1 71 ? -28.157 -19.362 -18.997 1.00 42.00 71 ILE A CA 1
ATOM 536 C C . ILE A 1 71 ? -27.640 -19.522 -20.439 1.00 42.00 71 ILE A C 1
ATOM 538 O O . ILE A 1 71 ? -27.269 -20.626 -20.822 1.00 42.00 71 ILE A O 1
ATOM 542 N N . HIS A 1 72 ? -27.569 -18.445 -21.240 1.00 45.59 72 HIS A N 1
ATOM 543 C CA . HIS A 1 72 ? -26.935 -18.463 -22.573 1.00 45.59 72 HIS A CA 1
ATOM 544 C C . HIS A 1 72 ? -26.654 -17.035 -23.108 1.00 45.59 72 HIS A C 1
ATOM 546 O O . HIS A 1 72 ? -27.489 -16.147 -22.900 1.00 45.59 72 HIS A O 1
ATOM 552 N N . PRO A 1 73 ? -25.547 -16.779 -23.843 1.00 45.66 73 PRO A N 1
ATOM 553 C CA . PRO A 1 73 ? -25.221 -15.461 -24.412 1.00 45.66 73 PRO A CA 1
ATOM 554 C C . PRO A 1 73 ? -26.287 -14.867 -25.354 1.00 45.66 73 PRO A C 1
ATOM 556 O O . PRO A 1 73 ? -26.493 -13.656 -25.341 1.00 45.66 73 PRO A O 1
ATOM 559 N N . ASP A 1 74 ? -27.007 -15.697 -26.117 1.00 48.47 74 ASP A N 1
ATOM 560 C CA . ASP A 1 74 ? -27.977 -15.231 -27.131 1.00 48.47 74 ASP A CA 1
ATOM 561 C C . ASP A 1 74 ? -29.348 -14.831 -26.554 1.00 48.47 74 ASP A C 1
ATOM 563 O O . ASP A 1 74 ? -30.012 -13.930 -27.072 1.00 48.47 74 ASP A O 1
ATOM 567 N N . LEU A 1 75 ? -29.746 -15.414 -25.415 1.00 46.19 75 LEU A N 1
ATOM 568 C CA . LEU A 1 75 ? -30.981 -15.052 -24.697 1.00 46.19 75 LEU A CA 1
ATOM 569 C C . LEU A 1 75 ? -30.915 -13.626 -24.121 1.00 46.19 75 LEU A C 1
ATOM 571 O O . LEU A 1 75 ? -31.935 -12.969 -23.906 1.00 46.19 75 LEU A O 1
ATOM 575 N N . ARG A 1 76 ? -29.695 -13.122 -23.916 1.00 50.03 76 ARG A N 1
ATOM 576 C CA . ARG A 1 76 ? -29.400 -11.771 -23.430 1.00 50.03 76 ARG A CA 1
ATOM 577 C C . ARG A 1 76 ? -29.696 -10.691 -24.471 1.00 50.03 76 ARG A C 1
ATOM 579 O O . ARG A 1 76 ? -30.166 -9.614 -24.109 1.00 50.03 76 ARG A O 1
ATOM 586 N N . THR A 1 77 ? -29.448 -10.973 -25.747 1.00 53.00 77 THR A N 1
ATOM 587 C CA . THR A 1 77 ? -29.693 -10.040 -26.860 1.00 53.00 77 THR A CA 1
ATOM 588 C C . THR A 1 77 ? -31.193 -9.865 -27.111 1.00 53.00 77 THR A C 1
ATOM 590 O O . THR A 1 77 ? -31.653 -8.753 -27.363 1.00 53.00 77 THR A O 1
ATOM 593 N N . LEU A 1 78 ? -31.979 -10.932 -26.931 1.00 51.59 78 LEU A N 1
ATOM 594 C CA . LEU A 1 78 ? -33.439 -10.925 -27.092 1.00 51.59 78 LEU A CA 1
ATOM 595 C C . LEU A 1 78 ? -34.181 -10.134 -25.995 1.00 51.59 78 LEU A C 1
ATOM 597 O O . LEU A 1 78 ? -35.293 -9.661 -26.222 1.00 51.59 78 LEU A O 1
ATOM 601 N N . ALA A 1 79 ? -33.574 -9.937 -24.820 1.00 54.12 79 ALA A N 1
ATOM 602 C CA . ALA A 1 79 ? -34.178 -9.207 -23.699 1.00 54.12 79 ALA A CA 1
ATOM 603 C C . ALA A 1 79 ? -33.974 -7.674 -23.748 1.00 54.12 79 ALA A C 1
ATOM 605 O O . ALA A 1 79 ? -34.594 -6.944 -22.967 1.00 54.12 79 ALA A O 1
ATOM 606 N N . LEU A 1 80 ? -33.133 -7.167 -24.663 1.00 55.22 80 LEU A N 1
ATOM 607 C CA . LEU A 1 80 ? -32.789 -5.740 -24.780 1.00 55.22 80 LEU A CA 1
ATOM 608 C C . LEU A 1 80 ? -33.995 -4.809 -25.037 1.00 55.22 80 LEU A C 1
ATOM 610 O O . LEU A 1 80 ? -34.071 -3.773 -24.371 1.00 55.22 80 LEU A O 1
ATOM 614 N N . PRO A 1 81 ? -34.976 -5.144 -25.904 1.00 54.41 81 PRO A N 1
ATOM 615 C CA . PRO A 1 81 ? -36.125 -4.266 -26.155 1.00 54.41 81 PRO A CA 1
ATOM 616 C C . PRO A 1 81 ? -36.993 -4.050 -24.905 1.00 54.41 81 PRO A C 1
ATOM 618 O O . PRO A 1 81 ? -37.503 -2.954 -24.664 1.00 54.41 81 PRO A O 1
ATOM 621 N N . LYS A 1 82 ? -37.121 -5.087 -24.067 1.00 53.56 82 LYS A N 1
ATOM 622 C CA . LYS A 1 82 ? -37.923 -5.065 -22.836 1.00 53.56 82 LYS A CA 1
ATOM 623 C C . LYS A 1 82 ? -37.257 -4.245 -21.725 1.00 53.56 82 LYS A C 1
ATOM 625 O O . LYS A 1 82 ? -37.951 -3.551 -20.985 1.00 53.56 82 LYS A O 1
ATOM 630 N N . GLU A 1 83 ? -35.927 -4.268 -21.634 1.00 56.03 83 GLU A N 1
ATOM 631 C CA . GLU A 1 83 ? -35.169 -3.390 -20.728 1.00 56.03 83 GLU A CA 1
ATOM 632 C C . GLU A 1 83 ? -35.213 -1.922 -21.183 1.00 56.03 83 GLU A C 1
ATOM 634 O O . GLU A 1 83 ? -35.423 -1.036 -20.355 1.00 56.03 83 GLU A O 1
ATOM 639 N N . MET A 1 84 ? -35.139 -1.640 -22.491 1.00 54.22 84 MET A N 1
ATOM 640 C CA . MET A 1 84 ? -35.291 -0.268 -23.003 1.00 54.22 84 MET A CA 1
ATOM 641 C C . MET A 1 84 ? -36.670 0.328 -22.681 1.00 54.22 84 MET A C 1
ATOM 643 O O . MET A 1 84 ? -36.756 1.478 -22.249 1.00 54.22 84 MET A O 1
ATOM 647 N N . LEU A 1 85 ? -37.745 -0.460 -22.805 1.00 54.25 85 LEU A N 1
ATOM 648 C CA . LEU A 1 85 ? -39.101 -0.044 -22.416 1.00 54.25 85 LEU A CA 1
ATOM 649 C C . LEU A 1 85 ? -39.242 0.201 -20.904 1.00 54.25 85 LEU A C 1
ATOM 651 O O . LEU A 1 85 ? -40.038 1.040 -20.490 1.00 54.25 85 LEU A O 1
ATOM 655 N N . ARG A 1 86 ? -38.447 -0.481 -20.073 1.00 54.88 86 ARG A N 1
ATOM 656 C CA . ARG A 1 86 ? -38.428 -0.317 -18.611 1.00 54.88 86 ARG A CA 1
ATOM 657 C C . ARG A 1 86 ? -37.621 0.902 -18.144 1.00 54.88 86 ARG A C 1
ATOM 659 O O . ARG A 1 86 ? -37.844 1.399 -17.040 1.00 54.88 86 ARG A O 1
ATOM 666 N N . MET A 1 87 ? -36.702 1.409 -18.966 1.00 53.53 87 MET A N 1
ATOM 667 C CA . MET A 1 87 ? -35.953 2.639 -18.675 1.00 53.53 87 MET A CA 1
ATOM 668 C C . MET A 1 87 ? -36.754 3.926 -18.946 1.00 53.53 87 MET A C 1
ATOM 670 O O . MET A 1 87 ? -36.266 5.017 -18.645 1.00 53.53 87 MET A O 1
ATOM 674 N N . LYS A 1 88 ? -37.999 3.830 -19.442 1.00 48.50 88 LYS A N 1
ATOM 675 C CA . LYS A 1 88 ? -38.901 4.979 -19.630 1.00 48.50 88 LYS A CA 1
ATOM 676 C C . LYS A 1 88 ? -39.137 5.689 -18.283 1.00 48.50 88 LYS A C 1
ATOM 678 O O . LYS A 1 88 ? -39.704 5.113 -17.361 1.00 48.50 88 LYS A O 1
ATOM 683 N N . GLY A 1 89 ? -38.659 6.930 -18.159 1.00 51.53 89 GLY A N 1
ATOM 684 C CA . GLY A 1 89 ? -38.809 7.768 -16.958 1.00 51.53 89 GLY A CA 1
ATOM 685 C C . GLY A 1 89 ? -37.693 7.660 -15.906 1.00 51.53 89 GLY A C 1
ATOM 686 O O . GLY A 1 89 ? -37.739 8.379 -14.909 1.00 51.53 89 GLY A O 1
ATOM 687 N N . ARG A 1 90 ? -36.666 6.817 -16.100 1.00 58.03 90 ARG A N 1
ATOM 688 C CA . ARG A 1 90 ? -35.516 6.725 -15.178 1.00 58.03 90 ARG A CA 1
ATOM 689 C C . ARG A 1 90 ? -34.381 7.658 -15.609 1.00 58.03 90 ARG A C 1
ATOM 691 O O . ARG A 1 90 ? -34.013 7.701 -16.778 1.00 58.03 90 ARG A O 1
ATOM 698 N N . LYS A 1 91 ? -33.792 8.384 -14.654 1.00 55.66 91 LYS A N 1
ATOM 699 C CA . LYS A 1 91 ? -32.635 9.264 -14.890 1.00 55.66 91 LYS A CA 1
ATOM 700 C C . LYS A 1 91 ? -31.341 8.442 -14.851 1.00 55.66 91 LYS A C 1
ATOM 702 O O . LYS A 1 91 ? -31.023 7.866 -13.815 1.00 55.66 91 LYS A O 1
ATOM 707 N N . VAL A 1 92 ? -30.593 8.402 -15.955 1.00 61.00 92 VAL A N 1
ATOM 708 C CA . VAL A 1 92 ? -29.236 7.829 -16.002 1.00 61.00 92 VAL A CA 1
ATOM 709 C C . VAL A 1 92 ? -28.248 8.916 -15.596 1.00 61.00 92 VAL A C 1
ATOM 711 O O . VAL A 1 92 ? -28.212 9.981 -16.212 1.00 61.00 92 VAL A O 1
ATOM 714 N N . ARG A 1 93 ? -27.453 8.676 -14.549 1.00 62.72 93 ARG A N 1
ATOM 715 C CA . ARG A 1 93 ? -26.399 9.615 -14.149 1.00 62.72 93 ARG A CA 1
ATOM 716 C C . ARG A 1 93 ? -25.161 9.356 -15.002 1.00 62.72 93 ARG A C 1
ATOM 718 O O . ARG A 1 93 ? -24.688 8.231 -15.091 1.00 62.72 93 ARG A O 1
ATOM 725 N N . ILE A 1 94 ? -24.626 10.398 -15.625 1.00 72.19 94 ILE A N 1
ATOM 726 C CA . ILE A 1 94 ? -23.424 10.313 -16.460 1.00 72.19 94 ILE A CA 1
ATOM 727 C C . ILE A 1 94 ? -22.339 11.155 -15.802 1.00 72.19 94 ILE A C 1
ATOM 729 O O . ILE A 1 94 ? -22.586 12.291 -15.399 1.00 72.19 94 ILE A O 1
ATOM 733 N N . ARG A 1 95 ? -21.133 10.604 -15.684 1.00 73.06 95 ARG A N 1
ATOM 734 C CA . ARG A 1 95 ? -19.947 11.322 -15.218 1.00 73.06 95 ARG A CA 1
ATOM 735 C C . ARG A 1 95 ? -18.952 11.413 -16.364 1.00 73.06 95 ARG A C 1
ATOM 737 O O . ARG A 1 95 ? -18.493 10.396 -16.878 1.00 73.06 95 ARG A O 1
ATOM 744 N N . ILE A 1 96 ? -18.626 12.636 -16.761 1.00 80.12 96 ILE A N 1
ATOM 745 C CA . ILE A 1 96 ? -17.697 12.923 -17.855 1.00 80.12 96 ILE A CA 1
ATOM 746 C C . ILE A 1 96 ? -16.369 13.355 -17.237 1.00 80.12 96 ILE A C 1
ATOM 748 O O . ILE A 1 96 ? -16.318 14.288 -16.435 1.00 80.12 96 ILE A O 1
ATOM 752 N N . GLY A 1 97 ? -15.297 12.642 -17.566 1.00 76.88 97 GLY A N 1
ATOM 753 C CA . GLY A 1 97 ? -13.958 12.960 -17.091 1.00 76.88 97 GLY A CA 1
ATOM 754 C C . GLY A 1 97 ? -13.252 13.998 -17.958 1.00 76.88 97 GLY A C 1
ATOM 755 O O . GLY A 1 97 ? -13.740 14.426 -19.001 1.00 76.88 97 GLY A O 1
ATOM 756 N N . ARG A 1 98 ? -12.054 14.403 -17.529 1.00 79.31 98 ARG A N 1
ATOM 757 C CA . ARG A 1 98 ? -11.240 15.369 -18.279 1.00 79.31 98 ARG A CA 1
ATOM 758 C C . ARG A 1 98 ? -10.717 14.759 -19.591 1.00 79.31 98 ARG A C 1
ATOM 760 O O . ARG A 1 98 ? -10.308 13.595 -19.568 1.00 79.31 98 ARG A O 1
ATOM 767 N N . PRO A 1 99 ? -10.639 15.540 -20.687 1.00 87.75 99 PRO A N 1
ATOM 768 C CA . PRO A 1 99 ? -10.037 15.085 -21.935 1.00 87.75 99 PRO A CA 1
ATOM 769 C C . PRO A 1 99 ? -8.589 14.625 -21.746 1.00 87.75 99 PRO A C 1
ATOM 771 O O . PRO A 1 99 ? -7.771 15.295 -21.106 1.00 87.75 99 PRO A O 1
ATOM 774 N N . ILE A 1 100 ? -8.262 13.479 -22.334 1.00 88.75 100 ILE A N 1
ATOM 775 C CA . ILE A 1 100 ? -6.916 12.925 -22.392 1.00 88.75 100 ILE A CA 1
ATOM 776 C C . ILE A 1 100 ? -6.277 13.423 -23.695 1.00 88.75 100 ILE A C 1
ATOM 778 O O . ILE A 1 100 ? -6.740 13.007 -24.752 1.00 88.75 100 ILE A O 1
ATOM 782 N N . PRO A 1 101 ? -5.249 14.300 -23.672 1.00 90.94 101 PRO A N 1
ATOM 783 C CA . PRO A 1 101 ? -4.658 14.846 -24.886 1.00 90.94 101 PRO A CA 1
ATOM 784 C C . PRO A 1 101 ? -4.073 13.761 -25.781 1.00 90.94 101 PRO A C 1
ATOM 786 O O . PRO A 1 101 ? -3.524 12.771 -25.290 1.00 90.94 101 PRO A O 1
ATOM 789 N N . ALA A 1 102 ? -4.117 14.008 -27.089 1.00 89.12 102 ALA A N 1
ATOM 790 C CA . ALA A 1 102 ? -3.575 13.118 -28.110 1.00 89.12 102 ALA A CA 1
ATOM 791 C C . ALA A 1 102 ? -2.113 12.726 -27.845 1.00 89.12 102 ALA A C 1
ATOM 793 O O . ALA A 1 102 ? -1.759 11.558 -27.975 1.00 89.12 102 ALA A O 1
ATOM 794 N N . ALA A 1 103 ? -1.283 13.669 -27.383 1.00 83.38 103 ALA A N 1
ATOM 795 C CA . ALA A 1 103 ? 0.114 13.409 -27.029 1.00 83.38 103 ALA A CA 1
ATOM 796 C C . ALA A 1 103 ? 0.267 12.349 -25.920 1.00 83.38 103 ALA A C 1
ATOM 798 O O . ALA A 1 103 ? 1.180 11.528 -25.960 1.00 83.38 103 ALA A O 1
ATOM 799 N N . GLU A 1 104 ? -0.648 12.322 -24.947 1.00 81.12 104 GLU A N 1
ATOM 800 C CA . GLU A 1 104 ? -0.620 11.329 -23.870 1.00 81.12 104 GLU A CA 1
ATOM 801 C C . GLU A 1 104 ? -1.120 9.964 -24.341 1.00 81.12 104 GLU A C 1
ATOM 803 O O . GLU A 1 104 ? -0.563 8.945 -23.949 1.00 81.12 104 GLU A O 1
ATOM 808 N N . VAL A 1 105 ? -2.123 9.929 -25.222 1.00 85.56 105 VAL A N 1
ATOM 809 C CA . VAL A 1 105 ? -2.578 8.691 -25.879 1.00 85.56 105 VAL A CA 1
ATOM 810 C C . VAL A 1 105 ? -1.467 8.113 -26.765 1.00 85.56 105 VAL A C 1
ATOM 812 O O . VAL A 1 105 ? -1.210 6.908 -26.731 1.00 85.56 105 VAL A O 1
ATOM 815 N N . GLY A 1 106 ? -0.769 8.974 -27.509 1.0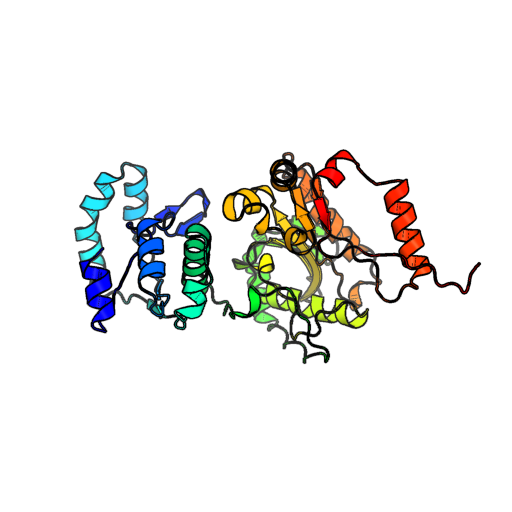0 82.00 106 GLY A N 1
ATOM 816 C CA . GLY A 1 106 ? 0.332 8.620 -28.406 1.00 82.00 106 GLY A CA 1
ATOM 817 C C . GLY A 1 106 ? 1.595 8.129 -27.693 1.00 82.00 106 GLY A C 1
ATOM 818 O O . GLY A 1 106 ? 2.353 7.355 -28.272 1.00 82.00 106 GLY A O 1
ATOM 819 N N . ALA A 1 107 ? 1.794 8.484 -26.419 1.00 82.88 107 ALA A N 1
ATOM 820 C CA . ALA A 1 107 ? 2.914 7.995 -25.609 1.00 82.88 107 ALA A CA 1
ATOM 821 C C . ALA A 1 107 ? 2.854 6.477 -25.326 1.00 82.88 107 ALA A C 1
ATOM 823 O O . ALA A 1 107 ? 3.854 5.872 -24.928 1.00 82.88 107 ALA A O 1
ATOM 824 N N . PHE A 1 108 ? 1.699 5.831 -25.527 1.00 77.44 108 PHE A N 1
ATOM 825 C CA . PHE A 1 108 ? 1.540 4.394 -25.321 1.00 77.44 108 PHE A CA 1
ATOM 826 C C . PHE A 1 108 ? 1.868 3.590 -26.590 1.00 77.44 108 PHE A C 1
ATOM 828 O O . PHE A 1 108 ? 1.072 3.486 -27.526 1.00 77.44 108 PHE A O 1
ATOM 835 N N . THR A 1 109 ? 3.016 2.909 -26.581 1.00 74.50 109 THR A N 1
ATOM 836 C CA . THR A 1 109 ? 3.433 1.997 -27.666 1.00 74.50 109 THR A CA 1
ATOM 837 C C . THR A 1 109 ? 2.671 0.666 -27.668 1.00 74.50 109 THR A C 1
ATOM 839 O O . THR A 1 109 ? 2.530 0.018 -28.706 1.00 74.50 109 THR A O 1
ATOM 842 N N . ASP A 1 110 ? 2.108 0.286 -26.522 1.00 81.56 110 ASP A N 1
ATOM 843 C CA . ASP A 1 110 ? 1.425 -0.984 -26.284 1.00 81.56 110 ASP A CA 1
ATOM 844 C C . ASP A 1 110 ? -0.097 -0.787 -26.175 1.00 81.56 110 ASP A C 1
ATOM 846 O O . ASP A 1 110 ? -0.591 -0.095 -25.279 1.00 81.56 110 ASP A O 1
ATOM 850 N N . THR A 1 111 ? -0.844 -1.420 -27.086 1.00 79.38 111 THR A N 1
ATOM 851 C CA . THR A 1 111 ? -2.313 -1.359 -27.150 1.00 79.38 111 THR A CA 1
ATOM 852 C C . THR A 1 111 ? -2.958 -1.851 -25.856 1.00 79.38 111 THR A C 1
ATOM 854 O O . THR A 1 111 ? -3.971 -1.302 -25.428 1.00 79.38 111 THR A O 1
ATOM 857 N N . GLU A 1 112 ? -2.381 -2.852 -25.192 1.00 72.06 112 GLU A N 1
ATOM 858 C CA . GLU A 1 112 ? -2.973 -3.384 -23.968 1.00 72.06 112 GLU A CA 1
ATOM 859 C C . GLU A 1 112 ? -2.847 -2.395 -22.799 1.00 72.06 112 GLU A C 1
ATOM 861 O O . GLU A 1 112 ? -3.790 -2.206 -22.024 1.00 72.06 112 GLU A O 1
ATOM 866 N N . ARG A 1 113 ? -1.701 -1.715 -22.687 1.00 69.12 113 ARG A N 1
ATOM 867 C CA . ARG A 1 113 ? -1.490 -0.664 -21.680 1.00 69.12 113 ARG A CA 1
ATOM 868 C C . ARG A 1 113 ? -2.403 0.526 -21.898 1.00 69.12 113 ARG A C 1
ATOM 870 O O . ARG A 1 113 ? -2.988 0.997 -20.928 1.00 69.12 113 ARG A O 1
ATOM 877 N N . LEU A 1 114 ? -2.555 0.970 -23.146 1.00 82.62 114 LEU A N 1
ATOM 878 C CA . LEU A 1 114 ? -3.483 2.049 -23.471 1.00 82.62 114 LEU A CA 1
ATOM 879 C C . LEU A 1 114 ? -4.917 1.663 -23.082 1.00 82.62 114 LEU A C 1
ATOM 881 O O . LEU A 1 114 ? -5.607 2.435 -22.423 1.00 82.62 114 LEU A O 1
ATOM 885 N N . GLY A 1 115 ? -5.340 0.436 -23.400 1.00 78.06 115 GLY A N 1
ATOM 886 C CA . GLY A 1 115 ? -6.665 -0.065 -23.036 1.00 78.06 115 GLY A CA 1
ATOM 887 C C . GLY A 1 115 ? -6.895 -0.088 -21.524 1.00 78.06 115 GLY A C 1
ATOM 888 O O . GLY A 1 115 ? -7.932 0.374 -21.051 1.00 78.06 115 GLY A O 1
ATOM 889 N N . ARG A 1 116 ? -5.911 -0.559 -20.746 1.00 74.12 116 ARG A N 1
ATOM 890 C CA . ARG A 1 116 ? -5.981 -0.545 -19.275 1.00 74.12 116 ARG A CA 1
ATOM 891 C C . ARG A 1 116 ? -6.004 0.868 -18.703 1.00 74.12 116 ARG A C 1
ATOM 893 O O . ARG A 1 116 ? -6.784 1.122 -17.792 1.00 74.12 116 ARG A O 1
ATOM 900 N N . PHE A 1 117 ? -5.190 1.772 -19.240 1.00 79.19 117 PHE A N 1
ATOM 901 C CA . PHE A 1 117 ? -5.138 3.168 -18.815 1.00 79.19 117 PHE A CA 1
ATOM 902 C C . PHE A 1 117 ? -6.480 3.877 -19.032 1.00 79.19 117 PHE A C 1
ATOM 904 O O . PHE A 1 117 ? -7.035 4.448 -18.093 1.00 79.19 117 PHE A O 1
ATOM 911 N N . LEU A 1 118 ? -7.042 3.780 -20.241 1.00 83.44 118 LEU A N 1
ATOM 912 C CA . LEU A 1 118 ? -8.332 4.387 -20.573 1.00 83.44 118 LEU A CA 1
ATOM 913 C C . LEU A 1 118 ? -9.470 3.781 -19.738 1.00 83.44 118 LEU A C 1
ATOM 915 O O . LEU A 1 118 ? -10.327 4.511 -19.234 1.00 83.44 118 LEU A O 1
ATOM 919 N N . ARG A 1 119 ? -9.444 2.460 -19.515 1.00 79.62 119 ARG A N 1
ATOM 920 C CA . ARG A 1 119 ? -10.414 1.777 -18.653 1.00 79.62 119 ARG A CA 1
ATOM 921 C C . ARG A 1 119 ? -10.311 2.249 -17.207 1.00 79.62 119 ARG A C 1
ATOM 923 O O . ARG A 1 119 ? -11.319 2.632 -16.631 1.00 79.62 119 ARG A O 1
ATOM 930 N N . ALA A 1 120 ? -9.111 2.293 -16.633 1.00 69.88 120 ALA A N 1
ATOM 931 C CA . ALA A 1 120 ? -8.905 2.776 -15.269 1.00 69.88 120 ALA A CA 1
ATOM 932 C C . ALA A 1 120 ? -9.384 4.226 -15.102 1.00 69.88 120 ALA A C 1
ATOM 934 O O . ALA A 1 120 ? -10.092 4.528 -14.147 1.00 69.88 120 ALA A O 1
ATOM 935 N N . LYS A 1 121 ? -9.078 5.106 -16.067 1.00 75.88 121 LYS A N 1
ATOM 936 C CA . LYS A 1 121 ? -9.564 6.494 -16.079 1.00 75.88 121 LYS A CA 1
ATOM 937 C C . LYS A 1 121 ? -11.085 6.593 -16.125 1.00 75.88 121 LYS A C 1
ATOM 939 O O . LYS A 1 121 ? -11.639 7.464 -15.469 1.00 75.88 121 LYS A O 1
ATOM 944 N N . THR A 1 122 ? -11.739 5.708 -16.871 1.00 79.62 122 THR A N 1
ATOM 945 C CA . THR A 1 122 ? -13.201 5.681 -16.998 1.00 79.62 122 THR A CA 1
ATOM 946 C C . THR A 1 122 ? -13.864 5.158 -15.722 1.00 79.62 122 THR A C 1
ATOM 948 O O . THR A 1 122 ? -14.812 5.759 -15.236 1.00 79.62 122 THR A O 1
ATOM 951 N N . TYR A 1 123 ? -13.324 4.100 -15.113 1.00 72.69 123 TYR A N 1
ATOM 952 C CA . TYR A 1 123 ? -13.871 3.511 -13.883 1.00 72.69 123 TYR A CA 1
ATOM 953 C C . TYR A 1 123 ? -13.595 4.364 -12.636 1.00 72.69 123 TYR A C 1
ATOM 955 O O . TYR A 1 123 ? -14.416 4.395 -11.723 1.00 72.69 123 TYR A O 1
ATOM 963 N N . ALA A 1 124 ? -12.493 5.118 -12.618 1.00 66.38 124 ALA A N 1
ATOM 964 C CA . ALA A 1 124 ? -12.199 6.096 -11.569 1.00 66.38 124 ALA A CA 1
ATOM 965 C C . ALA A 1 124 ? -13.204 7.260 -11.519 1.00 66.38 124 ALA A C 1
ATOM 967 O O . ALA A 1 124 ? -13.227 8.004 -10.549 1.00 66.38 124 ALA A O 1
ATOM 968 N N . LEU A 1 125 ? -14.035 7.442 -12.552 1.00 68.81 125 LEU A N 1
ATOM 969 C CA . LEU A 1 125 ? -15.154 8.382 -12.486 1.00 68.81 125 LEU A CA 1
ATOM 970 C C . LEU A 1 125 ? -16.300 7.828 -11.628 1.00 68.81 125 LEU A C 1
ATOM 972 O O . LEU A 1 125 ? -17.099 8.611 -11.122 1.00 68.81 125 LEU A O 1
ATOM 976 N N . GLY A 1 126 ? -16.397 6.504 -11.466 1.00 64.94 126 GLY A N 1
ATOM 977 C CA . GLY A 1 126 ? -17.417 5.823 -10.667 1.00 64.94 126 GLY A CA 1
ATOM 978 C C . GLY A 1 126 ? -17.095 5.791 -9.171 1.00 64.94 126 GLY A C 1
ATOM 979 O O . GLY A 1 126 ? -17.972 6.088 -8.358 1.00 64.94 126 GLY A O 1
ATOM 980 N N . SER A 1 127 ? -15.841 5.515 -8.797 1.00 55.59 127 SER A N 1
ATOM 981 C CA . SER A 1 127 ? -15.374 5.657 -7.414 1.00 55.59 127 SER A CA 1
ATOM 982 C C . SER A 1 127 ? -15.245 7.144 -7.072 1.00 55.59 127 SER A C 1
ATOM 984 O O . SER A 1 127 ? -14.770 7.931 -7.880 1.00 55.59 127 SER A O 1
ATOM 986 N N . GLY A 1 128 ? -15.667 7.581 -5.884 1.00 44.44 128 GLY A N 1
ATOM 987 C CA . GLY A 1 128 ? -15.570 8.990 -5.451 1.00 44.44 128 GLY A CA 1
ATOM 988 C C . GLY A 1 128 ? -14.135 9.533 -5.307 1.00 44.44 128 GLY A C 1
ATOM 989 O O . GLY A 1 128 ? -13.929 10.571 -4.685 1.00 44.44 128 GLY A O 1
ATOM 990 N N . VAL A 1 129 ? -13.135 8.840 -5.857 1.00 39.47 129 VAL A N 1
ATOM 991 C CA . VAL A 1 129 ? -11.712 9.137 -5.741 1.00 39.47 129 VAL A CA 1
ATOM 992 C C . VAL A 1 129 ? -11.267 9.916 -6.978 1.00 39.47 129 VAL A C 1
ATOM 994 O O . VAL A 1 129 ? -11.135 9.375 -8.074 1.00 39.47 129 VAL A O 1
ATOM 997 N N . GLN A 1 130 ? -11.000 11.213 -6.813 1.00 30.92 130 GLN A N 1
ATOM 998 C CA . GLN A 1 130 ? -10.424 12.037 -7.877 1.00 30.92 130 GLN A CA 1
ATOM 999 C C . GLN A 1 130 ? -8.984 11.591 -8.195 1.00 30.92 130 GLN A C 1
ATOM 1001 O O . GLN A 1 130 ? -8.022 12.023 -7.561 1.00 30.92 130 GLN A O 1
ATOM 1006 N N . VAL A 1 131 ? -8.815 10.751 -9.218 1.00 36.00 131 VAL A N 1
ATOM 1007 C CA . VAL A 1 131 ? -7.497 10.280 -9.680 1.00 36.00 131 VAL A CA 1
ATOM 1008 C C . VAL A 1 131 ? -6.791 11.370 -10.501 1.00 36.00 131 VAL A C 1
ATOM 1010 O O . VAL A 1 131 ? -7.024 11.542 -11.707 1.00 36.00 131 VAL A O 1
ATOM 1013 N N . ARG A 1 132 ? -5.880 12.111 -9.856 1.00 37.41 132 ARG A N 1
ATOM 1014 C CA . ARG A 1 132 ? -4.980 13.070 -10.522 1.00 37.41 132 ARG A CA 1
ATOM 1015 C C . ARG A 1 132 ? -3.938 12.327 -11.373 1.00 37.41 132 ARG A C 1
ATOM 1017 O O . ARG A 1 132 ? -3.398 11.301 -10.977 1.00 37.41 132 ARG A O 1
ATOM 1024 N N . ARG A 1 133 ? -3.627 12.866 -12.560 1.00 33.12 133 ARG A N 1
ATOM 1025 C CA . ARG A 1 133 ? -2.650 12.326 -13.542 1.00 33.12 133 ARG A CA 1
ATOM 1026 C C . ARG A 1 133 ? -1.237 12.074 -13.008 1.00 33.12 133 ARG A C 1
ATOM 1028 O O . ARG A 1 133 ? -0.477 11.341 -13.628 1.00 33.12 133 ARG A O 1
ATOM 1035 N N . GLU A 1 134 ? -0.893 12.667 -11.877 1.00 39.47 134 GLU A N 1
ATOM 1036 C CA . GLU A 1 134 ? 0.432 12.594 -11.263 1.00 39.47 134 GLU A CA 1
ATOM 1037 C C . GLU A 1 134 ? 0.743 11.227 -10.625 1.00 39.47 134 GLU A C 1
ATOM 1039 O O . GLU A 1 134 ? 1.905 10.948 -10.349 1.00 39.47 134 GLU A O 1
ATOM 1044 N N . GLN A 1 135 ? -0.260 10.356 -10.456 1.00 38.06 135 GLN A N 1
ATOM 1045 C CA . GLN A 1 135 ? -0.143 9.038 -9.808 1.00 38.06 135 GLN A CA 1
ATOM 1046 C C . GLN A 1 135 ? 0.480 7.930 -10.682 1.00 38.06 135 GLN A C 1
ATOM 1048 O O . GLN A 1 135 ? 0.558 6.794 -10.254 1.00 38.06 135 GLN A O 1
ATOM 1053 N N . PHE A 1 136 ? 0.921 8.224 -11.911 1.00 37.78 136 PHE A N 1
ATOM 1054 C CA . PHE A 1 136 ? 1.632 7.250 -12.767 1.00 37.78 136 PHE A CA 1
ATOM 1055 C C . PHE A 1 136 ? 3.053 7.702 -13.140 1.00 37.78 136 PHE A C 1
ATOM 1057 O O . PHE A 1 136 ? 3.664 7.172 -14.071 1.00 37.78 136 PHE A O 1
ATOM 1064 N N . ARG A 1 137 ? 3.589 8.712 -12.443 1.00 39.56 137 ARG A N 1
ATOM 1065 C CA . ARG A 1 137 ? 4.990 9.134 -12.576 1.00 39.56 137 ARG A CA 1
ATOM 1066 C C . ARG A 1 137 ? 5.855 8.392 -11.552 1.00 39.56 137 ARG A C 1
ATOM 1068 O O . ARG A 1 137 ? 5.361 8.086 -10.472 1.00 39.56 137 ARG A O 1
ATOM 1075 N N . PRO A 1 138 ? 7.150 8.152 -11.836 1.00 42.41 138 PRO A N 1
ATOM 1076 C CA . PRO A 1 138 ? 8.083 7.727 -10.795 1.00 42.41 138 PRO A CA 1
ATOM 1077 C C . PRO A 1 138 ? 7.990 8.686 -9.599 1.00 42.41 138 PRO A C 1
ATOM 1079 O O . PRO A 1 138 ? 7.917 9.903 -9.798 1.00 42.41 138 PRO A O 1
ATOM 1082 N N . LEU A 1 139 ? 7.961 8.130 -8.383 1.00 52.41 139 LEU A N 1
ATOM 1083 C CA . LEU A 1 139 ? 7.804 8.872 -7.130 1.00 52.41 139 LEU A CA 1
ATOM 1084 C C . LEU A 1 139 ? 8.829 10.013 -7.063 1.00 52.41 139 LEU A C 1
ATOM 1086 O O . LEU A 1 139 ? 10.027 9.792 -6.904 1.00 52.41 139 LEU A O 1
ATOM 1090 N N . ARG A 1 140 ? 8.348 11.249 -7.224 1.00 53.94 140 ARG A N 1
ATOM 1091 C CA . ARG A 1 140 ? 9.097 12.470 -6.921 1.00 53.94 140 ARG A CA 1
ATOM 1092 C C . ARG A 1 140 ? 8.440 13.133 -5.725 1.00 53.94 140 ARG A C 1
ATOM 1094 O O . ARG A 1 140 ? 7.248 13.451 -5.761 1.00 53.94 140 ARG A O 1
ATOM 1101 N N . PHE A 1 141 ? 9.229 13.311 -4.679 1.00 61.66 141 PHE A N 1
ATOM 1102 C CA . PHE A 1 141 ? 8.826 13.993 -3.462 1.00 61.66 141 PHE A CA 1
ATOM 1103 C C . PHE A 1 141 ? 9.245 15.465 -3.554 1.00 61.66 141 PHE A C 1
ATOM 1105 O O . PHE A 1 141 ? 10.337 15.747 -4.060 1.00 61.66 141 PHE A O 1
ATOM 1112 N N . PRO A 1 142 ? 8.377 16.416 -3.170 1.00 62.44 142 PRO A N 1
ATOM 1113 C CA . PRO A 1 142 ? 8.771 17.815 -3.084 1.00 62.44 142 PRO A CA 1
ATOM 1114 C C . PRO A 1 142 ? 9.907 17.992 -2.065 1.00 62.44 142 PRO A C 1
ATOM 1116 O O . PRO A 1 142 ? 10.010 17.235 -1.097 1.00 62.44 142 PRO A O 1
ATOM 1119 N N . LYS A 1 143 ? 10.768 18.990 -2.306 1.00 65.44 143 LYS A N 1
ATOM 1120 C CA . LYS A 1 143 ? 11.845 19.350 -1.372 1.00 65.44 143 LYS A CA 1
ATOM 1121 C C . LYS A 1 143 ? 11.274 19.914 -0.072 1.00 65.44 143 LYS A C 1
ATOM 1123 O O . LYS A 1 143 ? 11.693 19.478 0.992 1.00 65.44 143 LYS A O 1
ATOM 1128 N N . ASP A 1 144 ? 10.278 20.791 -0.182 1.00 81.94 144 ASP A N 1
ATOM 1129 C CA . ASP A 1 144 ? 9.634 21.413 0.973 1.00 81.94 144 ASP A CA 1
ATOM 1130 C C . ASP A 1 144 ? 8.361 20.651 1.379 1.00 81.94 144 ASP A C 1
ATOM 1132 O O . ASP A 1 144 ? 7.541 20.319 0.506 1.00 81.94 144 ASP A O 1
ATOM 1136 N N . PRO A 1 145 ? 8.164 20.365 2.681 1.00 85.75 145 PRO A N 1
ATOM 1137 C CA . PRO A 1 145 ? 6.986 19.656 3.161 1.00 85.75 145 PRO A CA 1
ATOM 1138 C C . PRO A 1 145 ? 5.704 20.463 2.947 1.00 85.75 145 PRO A C 1
ATOM 1140 O O . PRO A 1 145 ? 5.560 21.584 3.430 1.00 85.75 145 PRO A O 1
ATOM 1143 N N . LYS A 1 146 ? 4.724 19.867 2.263 1.00 90.62 146 LYS A N 1
ATOM 1144 C CA . LYS A 1 146 ? 3.377 20.444 2.164 1.00 90.62 146 LYS A CA 1
ATOM 1145 C C . LYS A 1 146 ? 2.613 20.280 3.487 1.00 90.62 146 LYS A C 1
ATOM 1147 O O . LYS A 1 146 ? 2.832 19.273 4.178 1.00 90.62 146 LYS A O 1
ATOM 1152 N N . PRO A 1 147 ? 1.677 21.196 3.807 1.00 92.88 147 PRO A N 1
ATOM 1153 C CA . PRO A 1 147 ? 0.738 21.006 4.906 1.00 92.88 147 PRO A CA 1
ATOM 1154 C C . PRO A 1 147 ? 0.015 19.669 4.764 1.00 92.88 147 PRO A C 1
ATOM 1156 O O . PRO A 1 147 ? -0.408 19.302 3.663 1.00 92.88 147 PRO A O 1
ATOM 1159 N N . ILE A 1 148 ? -0.068 18.927 5.864 1.00 92.06 148 ILE A N 1
ATOM 1160 C CA . ILE A 1 148 ? -0.744 17.632 5.903 1.00 92.06 148 ILE A CA 1
ATOM 1161 C C . ILE A 1 148 ? -2.250 17.871 5.785 1.00 92.06 148 ILE A C 1
ATOM 1163 O O . ILE A 1 148 ? -2.764 18.860 6.300 1.00 92.06 148 ILE A O 1
ATOM 1167 N N . VAL A 1 149 ? -2.951 17.002 5.055 1.00 90.50 149 VAL A N 1
ATOM 1168 C CA . VAL A 1 149 ? -4.396 17.151 4.850 1.00 90.50 149 VAL A CA 1
ATOM 1169 C C . VAL A 1 149 ? -5.158 17.122 6.172 1.00 90.50 149 VAL A C 1
ATOM 1171 O O . VAL A 1 149 ? -4.804 16.388 7.098 1.00 90.50 149 VAL A O 1
ATOM 1174 N N . GLU A 1 150 ? -6.271 17.853 6.208 1.00 92.00 150 GLU A N 1
ATOM 1175 C CA . GLU A 1 150 ? -7.210 17.781 7.324 1.00 92.00 150 GLU A CA 1
ATOM 1176 C C . GLU A 1 150 ? -7.687 16.338 7.548 1.00 92.00 150 GLU A C 1
ATOM 1178 O O . GLU A 1 150 ? -7.912 15.610 6.557 1.00 92.00 150 GLU A O 1
ATOM 1183 N N . PRO A 1 151 ? -7.830 15.914 8.818 1.00 92.06 151 PRO A N 1
ATOM 1184 C CA . PRO A 1 151 ? -8.337 14.594 9.148 1.00 92.06 151 PRO A CA 1
ATOM 1185 C C . PRO A 1 151 ? -9.787 14.430 8.659 1.00 92.06 151 PRO A C 1
ATOM 1187 O O . PRO A 1 151 ? -10.524 15.412 8.531 1.00 92.06 151 PRO A O 1
ATOM 1190 N N . PRO A 1 152 ? -10.221 13.196 8.352 1.00 93.44 152 PRO A N 1
ATOM 1191 C CA . PRO A 1 152 ? -11.641 12.901 8.193 1.00 93.44 152 PRO A CA 1
ATOM 1192 C C . PRO A 1 152 ? -12.416 13.233 9.471 1.00 93.44 152 PRO A C 1
ATOM 1194 O O . PRO A 1 152 ? -11.857 13.217 10.566 1.00 93.44 152 PRO A O 1
ATOM 1197 N N . THR A 1 153 ? -13.712 13.508 9.334 1.00 96.81 153 THR A N 1
ATOM 1198 C CA . THR A 1 153 ? -14.571 13.723 10.507 1.00 96.81 153 THR A CA 1
ATOM 1199 C C . THR A 1 153 ? -14.750 12.422 11.290 1.00 96.81 153 THR A C 1
ATOM 1201 O O . THR A 1 153 ? -14.753 11.337 10.703 1.00 96.81 153 THR A O 1
ATOM 1204 N N . GLN A 1 154 ? -14.942 12.525 12.608 1.00 96.56 154 GLN A N 1
ATOM 1205 C CA . GLN A 1 154 ? -15.166 11.349 13.453 1.00 96.56 154 GLN A CA 1
ATOM 1206 C C . GLN A 1 154 ? -16.400 10.554 13.012 1.00 96.56 154 GLN A C 1
ATOM 1208 O O . GLN A 1 154 ? -16.368 9.330 12.988 1.00 96.56 154 GLN A O 1
ATOM 1213 N N . GLU A 1 155 ? -17.462 11.246 12.596 1.00 97.00 155 GLU A N 1
ATOM 1214 C CA . GLU A 1 155 ? -18.688 10.618 12.105 1.00 97.00 155 GLU A CA 1
ATOM 1215 C C . GLU A 1 155 ? -18.430 9.729 10.878 1.00 97.00 155 GLU A C 1
ATOM 1217 O O . GLU A 1 155 ? -18.923 8.606 10.819 1.00 97.00 155 GLU A O 1
ATOM 1222 N N . GLN A 1 156 ? -17.603 10.186 9.929 1.00 96.69 156 GLN A N 1
ATOM 1223 C CA . GLN A 1 156 ? -17.227 9.384 8.759 1.00 96.69 156 GLN A CA 1
ATOM 1224 C C . GLN A 1 156 ? -16.455 8.120 9.149 1.00 96.69 156 GLN A C 1
ATOM 1226 O O . GLN A 1 156 ? -16.694 7.059 8.576 1.00 96.69 156 GLN A O 1
ATOM 1231 N N . LEU A 1 157 ? -15.529 8.227 10.107 1.00 97.56 157 LEU A N 1
ATOM 1232 C CA . LEU A 1 157 ? -14.746 7.082 10.575 1.00 97.56 157 LEU A CA 1
ATOM 1233 C C . LEU A 1 157 ? -15.623 6.079 11.328 1.00 97.56 157 LEU A C 1
ATOM 1235 O O . LEU A 1 157 ? -15.565 4.890 11.030 1.00 97.56 157 LEU A O 1
ATOM 1239 N N . ASP A 1 158 ? -16.469 6.552 12.243 1.00 96.88 158 ASP A N 1
ATOM 1240 C CA . ASP A 1 158 ? -17.377 5.707 13.022 1.00 96.88 158 ASP A CA 1
ATOM 1241 C C . ASP A 1 158 ? -18.366 4.962 12.104 1.00 96.88 158 ASP A C 1
ATOM 1243 O O . ASP A 1 158 ? -18.575 3.758 12.268 1.00 96.88 158 ASP A O 1
ATOM 1247 N N . GLN A 1 159 ? -18.930 5.646 11.097 1.00 97.00 159 GLN A N 1
ATOM 1248 C CA . GLN A 1 159 ? -19.813 5.031 10.097 1.00 97.00 159 GLN A CA 1
ATOM 1249 C C . GLN A 1 159 ? -19.096 3.954 9.274 1.00 97.00 159 GLN A C 1
ATOM 1251 O O . GLN A 1 159 ? -19.659 2.882 9.046 1.00 97.00 159 GLN A O 1
ATOM 1256 N N . GLU A 1 160 ? -17.862 4.213 8.830 1.00 97.12 160 GLU A N 1
ATOM 1257 C CA . GLU A 1 160 ? -17.087 3.228 8.073 1.00 97.12 160 GLU A CA 1
ATOM 1258 C C . GLU A 1 160 ? -16.719 2.017 8.920 1.00 97.12 160 GLU A C 1
ATOM 1260 O O . GLU A 1 160 ? -16.922 0.899 8.456 1.00 97.12 160 GLU A O 1
ATOM 1265 N N . VAL A 1 161 ? -16.240 2.220 10.152 1.00 97.69 161 VAL A N 1
ATOM 1266 C CA . VAL A 1 161 ? -15.874 1.131 11.070 1.00 97.69 161 VAL A CA 1
ATOM 1267 C C . VAL A 1 161 ? -17.088 0.250 11.376 1.00 97.69 161 VAL A C 1
ATOM 1269 O O . VAL A 1 161 ? -16.999 -0.970 11.250 1.00 97.69 161 VAL A O 1
ATOM 1272 N N . ALA A 1 162 ? -18.247 0.845 11.676 1.00 96.94 162 ALA A N 1
ATOM 1273 C CA . ALA A 1 162 ? -19.486 0.089 11.866 1.00 96.94 162 ALA A CA 1
ATOM 1274 C C . ALA A 1 162 ? -19.907 -0.674 10.594 1.00 96.94 162 ALA A C 1
ATOM 1276 O O . ALA A 1 162 ? -20.421 -1.790 10.663 1.00 96.94 162 ALA A O 1
ATOM 1277 N N . GLY A 1 163 ? -19.663 -0.088 9.420 1.00 97.38 163 GLY A N 1
ATOM 1278 C CA . GLY A 1 163 ? -19.987 -0.666 8.119 1.00 97.38 163 GLY A CA 1
ATOM 1279 C C . GLY A 1 163 ? -19.043 -1.771 7.636 1.00 97.38 163 GLY A C 1
ATOM 1280 O O . GLY A 1 163 ? -19.302 -2.329 6.569 1.00 97.38 163 GLY A O 1
ATOM 1281 N N . ILE A 1 164 ? -17.965 -2.083 8.361 1.00 97.88 164 ILE A N 1
ATOM 1282 C CA . ILE A 1 164 ? -16.978 -3.122 8.007 1.00 97.88 164 ILE A CA 1
ATOM 1283 C C . ILE A 1 164 ? -16.782 -4.165 9.113 1.00 97.88 164 ILE A C 1
ATOM 1285 O O . ILE A 1 164 ? -15.754 -4.842 9.143 1.00 97.88 164 ILE A O 1
ATOM 1289 N N . GLU A 1 165 ? -17.746 -4.318 10.022 1.00 96.75 165 GLU A N 1
ATOM 1290 C CA . GLU A 1 165 ? -17.677 -5.320 11.094 1.00 96.75 165 GLU A CA 1
ATOM 1291 C C . GLU A 1 165 ? -17.454 -6.743 10.535 1.00 96.75 165 GLU A C 1
ATOM 1293 O O . GLU A 1 165 ? -16.730 -7.544 11.125 1.00 96.75 165 GLU A O 1
ATOM 1298 N N . ASP A 1 166 ? -17.966 -7.025 9.328 1.00 97.44 166 ASP A N 1
ATOM 1299 C CA . ASP A 1 166 ? -17.739 -8.268 8.574 1.00 97.44 166 ASP A CA 1
ATOM 1300 C C . ASP A 1 166 ? -16.268 -8.515 8.186 1.00 97.44 166 ASP A C 1
ATOM 1302 O O . ASP A 1 166 ? -15.891 -9.643 7.865 1.00 97.44 166 ASP A O 1
ATOM 1306 N N . LEU A 1 167 ? -15.432 -7.475 8.212 1.00 97.56 167 LEU A N 1
ATOM 1307 C CA . LEU A 1 167 ? -14.011 -7.501 7.850 1.00 97.56 167 LEU A CA 1
ATOM 1308 C C . LEU A 1 167 ? -13.080 -7.499 9.074 1.00 9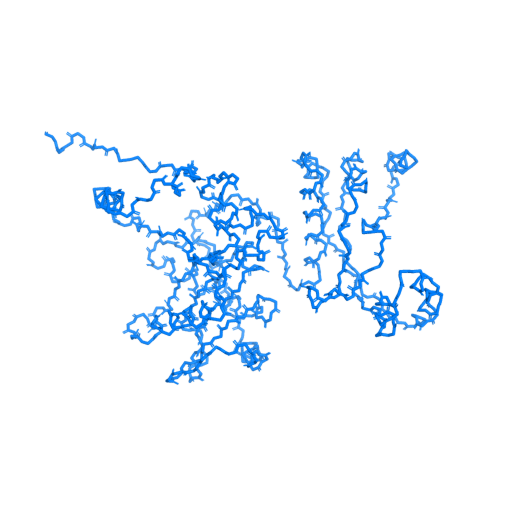7.56 167 LEU A C 1
ATOM 1310 O O . LEU A 1 167 ? -11.853 -7.404 8.928 1.00 97.56 167 LEU A O 1
ATOM 1314 N N . LYS A 1 168 ? -13.638 -7.606 10.287 1.00 98.00 168 LYS A N 1
ATOM 1315 C CA . LYS A 1 168 ? -12.861 -7.718 11.524 1.00 98.00 168 LYS A CA 1
ATOM 1316 C C . LYS A 1 168 ? -12.064 -9.025 11.537 1.00 98.00 168 LYS A C 1
ATOM 1318 O O . LYS A 1 168 ? -12.591 -10.120 11.349 1.00 98.00 168 LYS A O 1
ATOM 1323 N N . VAL A 1 169 ? -10.759 -8.916 11.767 1.00 97.00 169 VAL A N 1
ATOM 1324 C CA . VAL A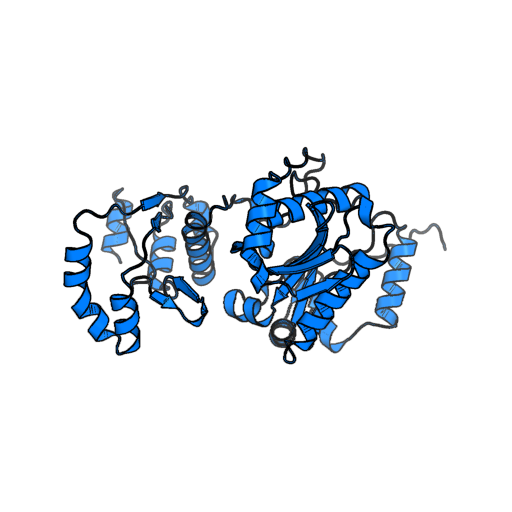 1 169 ? -9.825 -10.050 11.818 1.00 97.00 169 VAL A CA 1
ATOM 1325 C C . VAL A 1 169 ? -9.736 -10.616 13.230 1.00 97.00 169 VAL A C 1
ATOM 1327 O O . VAL A 1 169 ? -9.766 -11.836 13.401 1.00 97.00 169 VAL A O 1
ATOM 1330 N N . SER A 1 170 ? -9.607 -9.739 14.227 1.00 96.88 170 SER A N 1
ATOM 1331 C CA . SER A 1 170 ? -9.555 -10.085 15.649 1.00 96.88 170 SER A CA 1
ATOM 1332 C C . SER A 1 170 ? -9.768 -8.847 16.521 1.00 96.88 170 SER A C 1
ATOM 1334 O O . SER A 1 170 ? -9.598 -7.728 16.047 1.00 96.88 170 SER A O 1
ATOM 1336 N N . ALA A 1 171 ? -10.033 -9.047 17.810 1.00 96.50 171 ALA A N 1
ATOM 1337 C CA . ALA A 1 171 ? -10.042 -7.990 18.819 1.00 96.50 171 ALA A CA 1
ATOM 1338 C C . ALA A 1 171 ? -9.194 -8.412 20.030 1.00 96.50 171 ALA A C 1
ATOM 1340 O O . ALA A 1 171 ? -9.152 -9.597 20.374 1.00 96.50 171 ALA A O 1
ATOM 1341 N N . GLN A 1 172 ? -8.496 -7.461 20.655 1.00 95.56 172 GLN A N 1
ATOM 1342 C CA . GLN A 1 172 ? -7.735 -7.681 21.889 1.00 95.56 172 GLN A CA 1
ATOM 1343 C C . GLN A 1 172 ? -7.499 -6.354 22.618 1.00 95.56 172 GLN A C 1
ATOM 1345 O O . GLN A 1 172 ? -7.042 -5.393 22.004 1.00 95.56 172 GLN A O 1
ATOM 1350 N N . GLY A 1 173 ? -7.752 -6.326 23.932 1.00 93.12 173 GLY A N 1
ATOM 1351 C CA . GLY A 1 173 ? -7.714 -5.077 24.701 1.00 93.12 173 GLY A CA 1
ATOM 1352 C C . GLY A 1 173 ? -8.732 -4.089 24.141 1.00 93.12 173 GLY A C 1
ATOM 1353 O O . GLY A 1 173 ? -9.806 -4.512 23.727 1.00 93.12 173 GLY A O 1
ATOM 1354 N N . GLU A 1 174 ? -8.359 -2.821 24.053 1.00 95.44 174 GLU A N 1
ATOM 1355 C CA . GLU A 1 174 ? -9.073 -1.691 23.448 1.00 95.44 174 GLU A CA 1
ATOM 1356 C C . GLU A 1 174 ? -9.087 -1.710 21.905 1.00 95.44 174 GLU A C 1
ATOM 1358 O O . GLU A 1 174 ? -9.822 -0.950 21.271 1.00 95.44 174 GLU A O 1
ATOM 1363 N N . PHE A 1 175 ? -8.310 -2.604 21.283 1.00 97.81 175 PHE A N 1
ATOM 1364 C CA . PHE A 1 175 ? -8.071 -2.586 19.843 1.00 97.81 175 PHE A CA 1
ATOM 1365 C C . PHE A 1 175 ? -8.918 -3.593 19.067 1.00 97.81 175 PHE A C 1
ATOM 1367 O O . PHE A 1 175 ? -9.002 -4.777 19.416 1.00 97.81 175 PHE A O 1
ATOM 1374 N N . ASP A 1 176 ? -9.512 -3.123 17.974 1.00 98.25 176 ASP A N 1
ATOM 1375 C CA . ASP A 1 176 ? -10.026 -3.946 16.885 1.00 98.25 176 ASP A CA 1
ATOM 1376 C C . ASP A 1 176 ? -9.019 -3.963 15.738 1.00 98.25 176 ASP A C 1
ATOM 1378 O O . ASP A 1 176 ? -8.459 -2.934 15.358 1.00 98.25 176 ASP A O 1
ATOM 1382 N N . LEU A 1 177 ? -8.830 -5.132 15.142 1.00 98.38 177 LEU A N 1
ATOM 1383 C CA . LEU A 1 177 ? -8.005 -5.309 13.961 1.00 98.38 177 LEU A CA 1
ATOM 1384 C C . LEU A 1 177 ? -8.898 -5.620 12.760 1.00 98.38 177 LEU A C 1
ATOM 1386 O O . LEU A 1 177 ? -9.627 -6.612 12.776 1.00 98.38 177 LEU A O 1
ATOM 1390 N N . TYR A 1 178 ? -8.769 -4.836 11.696 1.00 98.62 178 TYR A N 1
ATOM 1391 C CA . TYR A 1 178 ? -9.514 -5.003 10.447 1.00 98.62 178 TYR A CA 1
ATOM 1392 C C . TYR A 1 178 ? -8.567 -5.231 9.274 1.00 98.62 178 TYR A C 1
ATOM 1394 O O . TYR A 1 178 ? -7.465 -4.688 9.259 1.00 98.62 178 TYR A O 1
ATOM 1402 N N . LEU A 1 179 ? -9.016 -5.989 8.272 1.00 98.31 179 LEU A N 1
ATOM 1403 C CA . LEU A 1 179 ? -8.368 -6.086 6.964 1.00 98.31 179 LEU A CA 1
ATOM 1404 C C . LEU A 1 179 ? -9.398 -5.757 5.887 1.00 98.31 179 LEU A C 1
ATOM 1406 O O . LEU A 1 179 ? -10.288 -6.563 5.621 1.00 98.31 179 LEU A O 1
ATOM 1410 N N . ALA A 1 180 ? -9.274 -4.585 5.267 1.00 97.56 180 ALA A N 1
ATOM 1411 C CA . ALA A 1 180 ? -10.295 -4.080 4.355 1.00 97.56 180 ALA A CA 1
ATOM 1412 C C . ALA A 1 180 ? -9.728 -3.619 3.002 1.00 97.56 180 ALA A C 1
ATOM 1414 O O . ALA A 1 180 ? -8.634 -3.046 2.954 1.00 97.56 180 ALA A O 1
ATOM 1415 N N . PRO A 1 181 ? -10.474 -3.824 1.898 1.00 94.94 181 PRO A N 1
ATOM 1416 C CA . PRO A 1 181 ? -10.146 -3.234 0.609 1.00 94.94 181 PRO A CA 1
ATOM 1417 C C . PRO A 1 181 ? -10.466 -1.735 0.617 1.00 94.94 181 PRO A C 1
ATOM 1419 O O . PRO A 1 181 ? -11.432 -1.298 1.246 1.00 94.94 181 PRO A O 1
ATOM 1422 N N . SER A 1 182 ? -9.684 -0.954 -0.126 1.00 89.50 182 SER A N 1
ATOM 1423 C CA . SER A 1 182 ? -9.760 0.515 -0.166 1.00 89.50 182 SER A CA 1
ATOM 1424 C C . SER A 1 182 ? -11.166 1.091 -0.399 1.00 89.50 182 SER A C 1
ATOM 1426 O O . SER A 1 182 ? -11.521 2.129 0.155 1.00 89.50 182 SER A O 1
ATOM 1428 N N . GLU A 1 183 ? -11.992 0.403 -1.187 1.00 89.50 183 GLU A N 1
ATOM 1429 C CA . GLU A 1 183 ? -13.326 0.838 -1.591 1.00 89.50 183 GLU A CA 1
ATOM 1430 C C . GLU A 1 183 ? -14.345 0.814 -0.446 1.00 89.50 183 GLU A C 1
ATOM 1432 O O . GLU A 1 183 ? -15.352 1.518 -0.516 1.00 89.50 183 GLU A O 1
ATOM 1437 N N . ARG A 1 184 ? -14.100 0.009 0.595 1.00 93.62 184 ARG A N 1
ATOM 1438 C CA . ARG A 1 184 ? -14.961 -0.092 1.786 1.00 93.62 184 ARG A CA 1
ATOM 1439 C C . ARG A 1 184 ? -14.587 0.914 2.874 1.00 93.62 184 ARG A C 1
ATOM 1441 O O . ARG A 1 184 ? -15.355 1.070 3.813 1.00 93.62 184 ARG A O 1
ATOM 1448 N N . ILE A 1 185 ? -13.428 1.561 2.748 1.00 95.75 185 ILE A N 1
ATOM 1449 C CA . ILE A 1 185 ? -12.829 2.400 3.789 1.00 95.75 185 ILE A CA 1
ATOM 1450 C C . ILE A 1 185 ? -12.283 3.742 3.252 1.00 95.75 185 ILE A C 1
ATOM 1452 O O . ILE A 1 185 ? -11.125 4.063 3.511 1.00 95.75 185 ILE A O 1
ATOM 1456 N N . PRO A 1 186 ? -13.014 4.534 2.443 1.00 94.00 186 PRO A N 1
ATOM 1457 C CA . PRO A 1 186 ? -12.448 5.739 1.830 1.00 94.00 186 PRO A CA 1
ATOM 1458 C C . PRO A 1 186 ? -12.004 6.826 2.831 1.00 94.00 186 PRO A C 1
ATOM 1460 O O . PRO A 1 186 ? -10.959 7.452 2.621 1.00 94.00 186 PRO A O 1
ATOM 1463 N N . ALA A 1 187 ? -12.746 7.064 3.913 1.00 94.81 187 ALA A N 1
ATOM 1464 C CA . ALA A 1 187 ? -12.370 8.000 4.970 1.00 94.81 187 ALA A CA 1
ATOM 1465 C C . ALA A 1 187 ? -11.219 7.438 5.808 1.00 94.81 187 ALA A C 1
ATOM 1467 O O . ALA A 1 187 ? -10.223 8.131 6.023 1.00 94.81 187 ALA A O 1
ATOM 1468 N N . MET A 1 188 ? -11.289 6.168 6.201 1.00 98.06 188 MET A N 1
ATOM 1469 C CA . MET A 1 188 ? -10.217 5.509 6.943 1.00 98.06 188 MET A CA 1
ATOM 1470 C C . MET A 1 188 ? -8.929 5.391 6.114 1.00 98.06 188 MET A C 1
ATOM 1472 O O . MET A 1 188 ? -7.845 5.610 6.641 1.00 98.06 188 MET A O 1
ATOM 1476 N N . LEU A 1 189 ? -9.000 5.177 4.799 1.00 97.19 189 LEU A N 1
ATOM 1477 C CA . LEU A 1 189 ? -7.834 5.211 3.910 1.00 97.19 189 LEU A CA 1
ATOM 1478 C C . LEU A 1 189 ? -7.187 6.599 3.890 1.00 97.19 189 LEU A C 1
ATOM 1480 O O . LEU A 1 189 ? -5.960 6.722 3.902 1.00 97.19 189 LEU A O 1
ATOM 1484 N N . ARG A 1 190 ? -8.000 7.661 3.896 1.00 95.38 190 ARG A N 1
ATOM 1485 C CA . ARG A 1 190 ? -7.495 9.030 4.033 1.00 95.38 190 ARG A CA 1
ATOM 1486 C C . ARG A 1 190 ? -6.835 9.243 5.400 1.00 95.38 190 ARG A C 1
ATOM 1488 O O . ARG A 1 190 ? -5.773 9.863 5.445 1.00 95.38 190 ARG A O 1
ATOM 1495 N N . ALA A 1 191 ? -7.406 8.706 6.482 1.00 97.62 191 ALA A N 1
ATOM 1496 C CA . ALA A 1 191 ? -6.789 8.730 7.812 1.00 97.62 191 ALA A CA 1
ATOM 1497 C C . ALA A 1 191 ? -5.454 7.965 7.841 1.00 97.62 191 ALA A C 1
ATOM 1499 O O . ALA A 1 191 ? -4.464 8.495 8.340 1.00 97.62 191 ALA A O 1
ATOM 1500 N N . ILE A 1 192 ? -5.390 6.779 7.227 1.00 98.19 192 ILE A N 1
ATOM 1501 C CA . ILE A 1 192 ? -4.170 5.976 7.075 1.00 98.19 192 ILE A CA 1
ATOM 1502 C C . ILE A 1 192 ? -3.101 6.773 6.328 1.00 98.19 192 ILE A C 1
ATOM 1504 O O . ILE A 1 192 ? -1.990 6.906 6.828 1.00 98.19 192 ILE A O 1
ATOM 1508 N N . GLY A 1 193 ? -3.420 7.339 5.162 1.00 96.31 193 GLY A N 1
ATOM 1509 C CA . GLY A 1 193 ? -2.458 8.113 4.374 1.00 96.31 193 GLY A CA 1
ATOM 1510 C C . GLY A 1 193 ? -1.946 9.362 5.096 1.00 96.31 193 GLY A C 1
ATOM 1511 O O . GLY A 1 193 ? -0.787 9.746 4.930 1.00 96.31 193 GLY A O 1
ATOM 1512 N N . ARG A 1 194 ? -2.801 9.996 5.907 1.00 96.38 194 ARG A N 1
ATOM 1513 C CA . ARG A 1 194 ? -2.445 11.144 6.748 1.00 96.38 194 ARG A CA 1
ATOM 1514 C C . ARG A 1 194 ? -1.481 10.725 7.860 1.00 96.38 194 ARG A C 1
ATOM 1516 O O . ARG A 1 194 ? -0.380 11.259 7.940 1.00 96.38 194 ARG A O 1
ATOM 1523 N N . ALA A 1 195 ? -1.870 9.732 8.656 1.00 96.94 195 ALA A N 1
ATOM 1524 C CA . ALA A 1 195 ? -1.090 9.240 9.789 1.00 96.94 195 ALA A CA 1
ATOM 1525 C C . ALA A 1 195 ? 0.252 8.623 9.358 1.00 96.94 195 ALA A C 1
ATOM 1527 O O . ALA A 1 195 ? 1.263 8.754 10.050 1.00 96.94 195 ALA A O 1
ATOM 1528 N N . ARG A 1 196 ? 0.280 7.997 8.178 1.00 95.44 196 ARG A N 1
ATOM 1529 C CA . ARG A 1 196 ? 1.488 7.485 7.530 1.00 95.44 196 ARG A CA 1
ATOM 1530 C C . ARG A 1 196 ? 2.470 8.613 7.206 1.00 95.44 196 ARG A C 1
ATOM 1532 O O . ARG A 1 196 ? 3.639 8.516 7.568 1.00 95.44 196 ARG A O 1
ATOM 1539 N N . GLU A 1 197 ? 1.997 9.696 6.583 1.00 94.81 197 GLU A N 1
ATOM 1540 C CA . GLU A 1 197 ? 2.837 10.864 6.292 1.00 94.81 197 GLU A CA 1
ATOM 1541 C C . GLU A 1 197 ? 3.352 11.526 7.574 1.00 94.81 197 GLU A C 1
ATOM 1543 O O . GLU A 1 197 ? 4.537 11.831 7.648 1.00 94.81 197 GLU A O 1
ATOM 1548 N N . GLU A 1 198 ? 2.507 11.708 8.592 1.00 94.00 198 GLU A N 1
ATOM 1549 C CA . GLU A 1 198 ? 2.924 12.249 9.896 1.00 94.00 198 GLU A CA 1
ATOM 1550 C C . GLU A 1 198 ? 4.030 11.405 10.531 1.00 94.00 198 GLU A C 1
ATOM 1552 O O . GLU A 1 198 ? 5.079 11.922 10.921 1.00 94.00 198 GLU A O 1
ATOM 1557 N N . THR A 1 199 ? 3.814 10.089 10.580 1.00 92.62 199 THR A N 1
ATOM 1558 C CA . THR A 1 199 ? 4.735 9.149 11.221 1.00 92.62 199 THR A CA 1
ATOM 1559 C C . THR A 1 199 ? 6.073 9.099 10.491 1.00 92.62 199 THR A C 1
ATOM 1561 O O . THR A 1 199 ? 7.121 9.215 11.125 1.00 92.62 199 THR A O 1
ATOM 1564 N N . PHE A 1 200 ? 6.063 8.967 9.162 1.00 90.06 200 PHE A N 1
ATOM 1565 C CA . PHE A 1 200 ? 7.296 8.877 8.382 1.00 90.06 200 PHE A CA 1
ATOM 1566 C C . PHE A 1 200 ? 8.034 10.211 8.294 1.00 90.06 200 PHE A C 1
ATOM 1568 O O . PHE A 1 200 ? 9.263 10.233 8.366 1.00 90.06 200 PHE A O 1
ATOM 1575 N N . ARG A 1 201 ? 7.326 11.343 8.191 1.00 89.75 201 ARG A N 1
ATOM 1576 C CA . ARG A 1 201 ? 7.963 12.668 8.147 1.00 89.75 201 ARG A CA 1
ATOM 1577 C C . ARG A 1 201 ? 8.720 12.973 9.436 1.00 89.75 201 ARG A C 1
ATOM 1579 O O . ARG A 1 201 ? 9.822 13.507 9.362 1.00 89.75 201 ARG A O 1
ATOM 1586 N N . ALA A 1 202 ? 8.185 12.583 10.590 1.00 88.19 202 ALA A N 1
ATOM 1587 C CA . ALA A 1 202 ? 8.838 12.806 11.878 1.00 88.19 202 ALA A CA 1
ATOM 1588 C C . ALA A 1 202 ? 10.186 12.084 12.043 1.00 88.19 202 ALA A C 1
ATOM 1590 O O . ALA A 1 202 ? 11.018 12.524 12.831 1.00 88.19 202 ALA A O 1
ATOM 1591 N N . VAL A 1 203 ? 10.420 11.009 11.285 1.00 82.69 203 VAL A N 1
ATOM 1592 C CA . VAL A 1 203 ? 11.696 10.269 11.263 1.00 82.69 203 VAL A CA 1
ATOM 1593 C C . VAL A 1 203 ? 12.522 10.542 9.997 1.00 82.69 203 VAL A C 1
ATOM 1595 O O . VAL A 1 203 ? 13.518 9.868 9.748 1.00 82.69 203 VAL A O 1
ATOM 1598 N N . GLY A 1 204 ? 12.127 11.533 9.189 1.00 81.69 204 GLY A N 1
ATOM 1599 C CA . GLY A 1 204 ? 12.841 11.933 7.971 1.00 81.69 204 GLY A CA 1
ATOM 1600 C C . GLY A 1 204 ? 12.618 11.028 6.751 1.00 81.69 204 GLY A C 1
ATOM 1601 O O . GLY A 1 204 ? 13.348 11.148 5.770 1.00 81.69 204 GLY A O 1
ATOM 1602 N N . GLU A 1 205 ? 11.617 10.145 6.783 1.00 81.19 205 GLU A N 1
ATOM 1603 C CA . GLU A 1 205 ? 11.278 9.205 5.696 1.00 81.19 205 GLU A CA 1
ATOM 1604 C C . GLU A 1 205 ? 9.955 9.543 4.978 1.00 81.19 205 GLU A C 1
ATOM 1606 O O . GLU A 1 205 ? 9.476 8.783 4.135 1.00 81.19 205 GLU A O 1
ATOM 1611 N N . GLY A 1 206 ? 9.343 10.683 5.310 1.00 82.38 206 GLY A N 1
ATOM 1612 C CA . GLY A 1 206 ? 8.071 11.131 4.741 1.00 82.38 206 GLY A CA 1
ATOM 1613 C C . GLY A 1 206 ? 8.139 11.446 3.246 1.00 82.38 206 GLY A C 1
ATOM 1614 O O . GLY A 1 206 ? 9.196 11.707 2.670 1.00 82.38 206 GLY A O 1
ATOM 1615 N N . THR A 1 207 ? 6.975 11.475 2.599 1.00 82.06 207 THR A N 1
ATOM 1616 C CA . THR A 1 207 ? 6.873 11.827 1.176 1.00 82.06 207 THR A CA 1
ATOM 1617 C C . THR A 1 207 ? 6.936 13.332 0.931 1.00 82.06 207 THR A C 1
ATOM 1619 O O . THR A 1 207 ? 6.973 13.757 -0.226 1.00 82.06 207 THR A O 1
ATOM 1622 N N . ASN A 1 208 ? 6.868 14.147 1.991 1.00 85.88 208 ASN A N 1
ATOM 1623 C CA . ASN A 1 208 ? 6.730 15.606 1.960 1.00 85.88 208 ASN A CA 1
ATOM 1624 C C . ASN A 1 208 ? 5.470 16.100 1.225 1.00 85.88 208 ASN A C 1
ATOM 1626 O O . ASN A 1 208 ? 5.293 17.299 0.996 1.00 85.88 208 ASN A O 1
ATOM 1630 N N . LYS A 1 209 ? 4.562 15.198 0.842 1.00 86.50 209 LYS A N 1
ATOM 1631 C CA . LYS A 1 209 ? 3.258 15.543 0.269 1.00 86.50 209 LYS A CA 1
ATOM 1632 C C . LYS A 1 209 ? 2.249 15.773 1.390 1.00 86.50 209 LYS A C 1
ATOM 1634 O O . LYS A 1 209 ? 2.498 15.464 2.543 1.00 86.50 209 LYS A O 1
ATOM 1639 N N . ALA A 1 210 ? 1.078 16.297 1.044 1.00 89.25 210 ALA A N 1
ATOM 1640 C CA . ALA A 1 210 ? 0.009 16.504 2.022 1.00 89.25 210 ALA A CA 1
ATOM 1641 C C . ALA A 1 210 ? -0.555 15.183 2.592 1.00 89.25 210 ALA A C 1
ATOM 1643 O O . ALA A 1 210 ? -1.197 15.183 3.635 1.00 89.25 210 ALA A O 1
ATOM 1644 N N . ILE A 1 211 ? -0.354 14.067 1.885 1.00 91.50 211 ILE A N 1
ATOM 1645 C CA . ILE A 1 211 ? -0.838 12.737 2.251 1.00 91.50 211 ILE A CA 1
ATOM 1646 C C . ILE A 1 211 ? 0.050 11.670 1.589 1.00 91.50 211 ILE A C 1
ATOM 1648 O O . ILE A 1 211 ? 0.423 11.834 0.421 1.00 91.50 211 ILE A O 1
ATOM 1652 N N . ASP A 1 212 ? 0.367 10.587 2.305 1.00 89.62 212 ASP A N 1
ATOM 1653 C CA . ASP A 1 212 ? 1.110 9.435 1.772 1.00 89.62 212 ASP A CA 1
ATOM 1654 C C . ASP A 1 212 ? 0.138 8.365 1.247 1.00 89.62 212 ASP A C 1
ATOM 1656 O O . ASP A 1 212 ? -0.097 7.330 1.877 1.00 89.62 212 ASP A O 1
ATOM 1660 N N . LEU A 1 213 ? -0.452 8.657 0.083 1.00 87.00 213 LEU A N 1
ATOM 1661 C CA . LEU A 1 213 ? -1.197 7.699 -0.737 1.00 87.00 213 LEU A CA 1
ATOM 1662 C C . LEU A 1 213 ? -0.643 7.672 -2.167 1.00 87.00 213 LEU A C 1
ATOM 1664 O O . LEU A 1 213 ? -0.355 8.717 -2.765 1.00 87.00 213 LEU A O 1
ATOM 1668 N N . ASP A 1 214 ? -0.540 6.473 -2.726 1.00 82.56 214 ASP A N 1
ATOM 1669 C CA . ASP A 1 214 ? -0.095 6.179 -4.084 1.00 82.56 214 ASP A CA 1
ATOM 1670 C C . ASP A 1 214 ? -1.120 5.305 -4.839 1.00 82.56 214 ASP A C 1
ATOM 1672 O O . ASP A 1 214 ? -2.218 5.020 -4.359 1.00 82.56 214 ASP A O 1
ATOM 1676 N N . GLU A 1 215 ? -0.807 4.927 -6.079 1.00 76.62 215 GLU A N 1
ATOM 1677 C CA . GLU A 1 215 ? -1.712 4.145 -6.922 1.00 76.62 215 GLU A CA 1
ATOM 1678 C C . GLU A 1 215 ? -1.956 2.711 -6.422 1.00 76.62 215 GLU A C 1
ATOM 1680 O O . GLU A 1 215 ? -2.972 2.112 -6.781 1.00 76.62 215 GLU A O 1
ATOM 1685 N N . TYR A 1 216 ? -1.050 2.157 -5.610 1.00 85.44 216 TYR A N 1
ATOM 1686 C CA . TYR A 1 216 ? -1.165 0.801 -5.067 1.00 85.44 216 TYR A CA 1
ATOM 1687 C C . TYR A 1 216 ? -2.232 0.753 -3.975 1.00 85.44 216 TYR A C 1
ATOM 1689 O O . TYR A 1 216 ? -2.974 -0.223 -3.886 1.00 85.44 216 TYR A O 1
ATOM 1697 N N . ASP A 1 217 ? -2.399 1.838 -3.210 1.00 87.69 217 ASP A N 1
ATOM 1698 C CA . ASP A 1 217 ? -3.421 1.933 -2.160 1.00 87.69 217 ASP A CA 1
ATOM 1699 C C . ASP A 1 217 ? -4.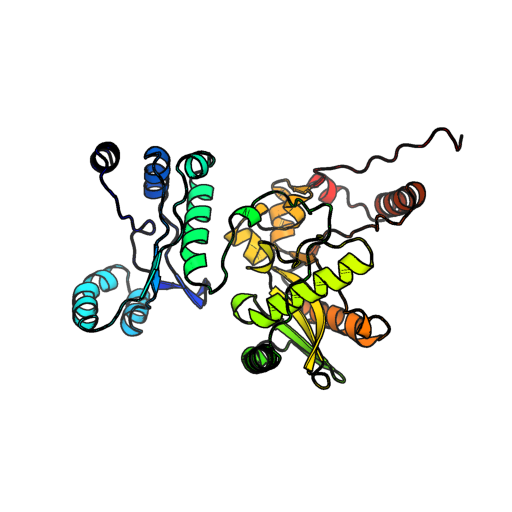858 1.711 -2.682 1.00 87.69 217 ASP A C 1
ATOM 1701 O O . ASP A 1 217 ? -5.731 1.391 -1.884 1.00 87.69 217 ASP A O 1
ATOM 1705 N N . LEU A 1 218 ? -5.095 1.829 -3.999 1.00 82.12 218 LEU A N 1
ATOM 1706 C CA . LEU A 1 218 ? -6.394 1.616 -4.656 1.00 82.12 218 LEU A CA 1
ATOM 1707 C C . LEU A 1 218 ? -6.779 0.145 -4.875 1.00 82.12 218 LEU A C 1
ATOM 1709 O O . LEU A 1 218 ? -7.905 -0.136 -5.269 1.00 82.12 218 LEU A O 1
ATOM 1713 N N . TYR A 1 219 ? -5.838 -0.792 -4.772 1.00 83.06 219 TYR A N 1
ATOM 1714 C CA . TYR A 1 219 ? -6.120 -2.220 -4.998 1.00 83.06 219 TYR A CA 1
ATOM 1715 C C . TYR A 1 219 ? -5.354 -3.157 -4.062 1.00 83.06 219 TYR A C 1
ATOM 1717 O O . TYR A 1 219 ? -5.435 -4.385 -4.203 1.00 83.06 219 TYR A O 1
ATOM 1725 N N . TYR A 1 220 ? -4.614 -2.579 -3.121 1.00 94.88 220 TYR A N 1
ATOM 1726 C CA . TYR A 1 220 ? -4.049 -3.263 -1.973 1.00 94.88 220 TYR A CA 1
ATOM 1727 C C . TYR A 1 220 ? -5.059 -3.190 -0.834 1.00 94.88 220 TYR A C 1
ATOM 1729 O O . TYR A 1 220 ? -5.813 -2.221 -0.714 1.00 94.88 220 TYR A O 1
ATOM 1737 N N . ASP A 1 221 ? -5.054 -4.226 -0.011 1.00 97.31 221 ASP A N 1
ATOM 1738 C CA . ASP A 1 221 ? -5.852 -4.265 1.201 1.00 97.31 221 ASP A CA 1
ATOM 1739 C C . ASP A 1 221 ? -5.066 -3.593 2.332 1.00 97.31 221 ASP A C 1
ATOM 1741 O O . ASP A 1 221 ? -3.829 -3.527 2.318 1.00 97.31 221 ASP A O 1
ATOM 1745 N N . HIS A 1 222 ? -5.788 -3.067 3.312 1.00 98.25 222 HIS A N 1
ATOM 1746 C CA . HIS A 1 222 ? -5.213 -2.342 4.437 1.00 98.25 222 HIS A CA 1
ATOM 1747 C C . HIS A 1 222 ? -5.566 -3.076 5.719 1.00 98.25 222 HIS A C 1
ATOM 1749 O O . HIS A 1 222 ? -6.738 -3.179 6.083 1.00 98.25 222 HIS A O 1
ATOM 1755 N N . LEU A 1 223 ? -4.540 -3.603 6.380 1.00 98.56 223 LEU A N 1
ATOM 1756 C CA . LEU A 1 223 ? -4.634 -4.115 7.737 1.00 98.56 223 LEU A CA 1
ATOM 1757 C C . LEU A 1 223 ? -4.466 -2.931 8.685 1.00 98.56 223 LEU A C 1
ATOM 1759 O O . LEU A 1 223 ? -3.441 -2.259 8.619 1.00 98.56 223 LEU A O 1
ATOM 1763 N N . PHE A 1 224 ? -5.421 -2.658 9.562 1.00 98.56 224 PHE A N 1
ATOM 1764 C CA . PHE A 1 224 ? -5.307 -1.525 10.475 1.00 98.56 224 PHE A CA 1
ATOM 1765 C C . PHE A 1 224 ? -5.879 -1.816 11.854 1.00 98.56 224 PHE A C 1
ATOM 1767 O O . PHE A 1 224 ? -6.769 -2.652 12.020 1.00 98.56 224 PHE A O 1
ATOM 1774 N N . LEU A 1 225 ? -5.326 -1.111 12.838 1.00 98.06 225 LEU A N 1
ATOM 1775 C CA . LEU A 1 225 ? -5.751 -1.146 14.227 1.00 98.06 225 LEU A CA 1
ATOM 1776 C C . LEU A 1 225 ? -6.620 0.067 14.545 1.00 98.06 225 LEU A C 1
ATOM 1778 O O . LEU A 1 225 ? -6.172 1.209 14.418 1.00 98.06 225 LEU A O 1
ATOM 1782 N N . TRP A 1 226 ? -7.827 -0.197 15.022 1.00 98.31 226 TRP A N 1
ATOM 1783 C CA . TRP A 1 226 ? -8.754 0.800 15.528 1.00 98.31 226 TRP A CA 1
ATOM 1784 C C . TRP A 1 226 ? -8.815 0.726 17.052 1.00 98.31 226 TRP A C 1
ATOM 1786 O O . TRP A 1 226 ? -9.128 -0.323 17.609 1.00 98.31 226 TRP A O 1
ATOM 1796 N N . ASP A 1 227 ? -8.509 1.830 17.722 1.00 97.69 227 ASP A N 1
ATOM 1797 C CA . ASP A 1 227 ? -8.742 1.996 19.154 1.00 97.69 227 ASP A CA 1
ATOM 1798 C C . ASP A 1 227 ? -10.214 2.353 19.366 1.00 97.69 227 ASP A C 1
ATOM 1800 O O . ASP A 1 227 ? -10.659 3.426 18.950 1.00 97.69 227 ASP A O 1
ATOM 1804 N N . ARG A 1 228 ? -10.979 1.447 19.982 1.00 96.19 228 ARG A N 1
ATOM 1805 C CA . ARG A 1 228 ? -12.418 1.640 20.200 1.00 96.19 228 ARG A CA 1
ATOM 1806 C C . ARG A 1 228 ? -12.723 2.658 21.296 1.00 96.19 228 ARG A C 1
ATOM 1808 O O . ARG A 1 228 ? -13.792 3.260 21.256 1.00 96.19 228 ARG A O 1
ATOM 1815 N N . GLU A 1 229 ? -11.822 2.840 22.258 1.00 95.31 229 GLU A N 1
ATOM 1816 C CA . GLU A 1 229 ? -12.020 3.750 23.390 1.00 95.31 229 GLU A CA 1
ATOM 1817 C C . GLU A 1 229 ? -11.774 5.194 22.960 1.00 95.31 229 GLU A C 1
ATOM 1819 O O . GLU A 1 229 ? -12.624 6.062 23.146 1.00 95.31 229 GLU A O 1
ATOM 1824 N N . ASN A 1 230 ? -10.642 5.432 22.297 1.00 96.19 230 ASN A N 1
ATOM 1825 C CA . ASN A 1 230 ? -10.265 6.754 21.794 1.00 96.19 230 ASN A CA 1
ATOM 1826 C C . ASN A 1 230 ? -10.826 7.048 20.394 1.00 96.19 230 ASN A C 1
ATOM 1828 O O . ASN A 1 230 ? -10.598 8.132 19.858 1.00 96.19 230 ASN A O 1
ATOM 1832 N N . LYS A 1 231 ? -11.519 6.074 19.790 1.00 96.50 231 LYS A N 1
ATOM 1833 C CA . LYS A 1 231 ? -12.101 6.124 18.444 1.00 96.50 231 LYS A CA 1
ATOM 1834 C C . LYS A 1 231 ? -11.127 6.645 17.384 1.00 96.50 231 LYS A C 1
ATOM 1836 O O . LYS A 1 231 ? -11.443 7.559 16.619 1.00 96.50 231 LYS A O 1
ATOM 1841 N N . ARG A 1 232 ? -9.919 6.080 17.342 1.00 96.56 232 ARG A N 1
ATOM 1842 C CA . ARG A 1 232 ? -8.860 6.538 16.430 1.00 96.56 232 ARG A CA 1
ATOM 1843 C C . ARG A 1 232 ? -8.002 5.407 15.882 1.00 96.56 232 ARG A C 1
ATOM 1845 O O . ARG A 1 232 ? -7.909 4.320 16.444 1.00 96.56 232 ARG A O 1
ATOM 1852 N N . LEU A 1 233 ? -7.342 5.688 14.762 1.00 98.06 233 LEU A N 1
ATOM 1853 C CA . LEU A 1 233 ? -6.367 4.794 14.145 1.00 98.06 233 LEU A CA 1
ATOM 1854 C C . LEU A 1 233 ? -5.098 4.718 15.008 1.00 98.06 233 LEU A C 1
ATOM 1856 O O . LEU A 1 233 ? -4.488 5.748 15.289 1.00 98.06 233 LEU A O 1
ATOM 1860 N N . ALA A 1 234 ? -4.660 3.507 15.358 1.00 97.69 234 ALA A N 1
ATOM 1861 C CA . ALA A 1 234 ? -3.425 3.295 16.123 1.00 97.69 234 ALA A CA 1
ATOM 1862 C C . ALA A 1 234 ? -2.240 2.833 15.257 1.00 97.69 234 ALA A C 1
ATOM 1864 O O . ALA A 1 234 ? -1.079 3.064 15.597 1.00 97.69 234 ALA A O 1
ATOM 1865 N N . GLY A 1 235 ? -2.500 2.216 14.105 1.00 97.50 235 GLY A N 1
ATOM 1866 C CA . GLY A 1 235 ? -1.459 1.780 13.176 1.00 97.50 235 GLY A CA 1
ATOM 1867 C C . GLY A 1 235 ? -2.032 1.022 11.989 1.00 97.50 235 GLY A C 1
ATOM 1868 O O . GLY A 1 235 ? -3.197 0.624 12.006 1.00 97.50 235 GLY A O 1
ATOM 1869 N N . ALA A 1 236 ? -1.223 0.828 10.951 1.00 98.12 236 ALA A N 1
ATOM 1870 C CA . ALA A 1 236 ? -1.652 0.107 9.760 1.00 98.12 236 ALA A CA 1
ATOM 1871 C C . ALA A 1 236 ? -0.498 -0.564 9.006 1.00 98.12 236 ALA A C 1
ATOM 1873 O O . ALA A 1 236 ? 0.679 -0.263 9.208 1.00 98.12 236 ALA A O 1
ATOM 1874 N N . TYR A 1 237 ? -0.875 -1.466 8.105 1.00 95.88 237 TYR A N 1
ATOM 1875 C CA . TYR A 1 237 ? -0.028 -2.225 7.200 1.00 95.88 237 TYR A CA 1
ATOM 1876 C C . TYR A 1 237 ? -0.726 -2.338 5.840 1.00 95.88 237 TYR A C 1
ATOM 1878 O O . TYR A 1 237 ? -1.905 -2.687 5.767 1.00 95.88 237 TYR A O 1
ATOM 1886 N N . ARG A 1 238 ? -0.007 -2.080 4.746 1.00 97.06 238 ARG A N 1
ATOM 1887 C CA . ARG A 1 238 ? -0.515 -2.299 3.387 1.00 97.06 238 ARG A CA 1
ATOM 1888 C C . ARG A 1 238 ? -0.158 -3.703 2.897 1.00 97.06 238 ARG A C 1
ATOM 1890 O O . ARG A 1 238 ? 1.005 -4.095 2.998 1.00 97.06 238 ARG A O 1
ATOM 1897 N N . ILE A 1 239 ? -1.135 -4.424 2.344 1.00 97.81 239 ILE A N 1
ATOM 1898 C CA . ILE A 1 239 ? -1.005 -5.822 1.909 1.00 97.81 239 ILE A CA 1
ATOM 1899 C C . ILE A 1 239 ? -1.488 -5.976 0.461 1.00 97.81 239 ILE A C 1
ATOM 1901 O O . ILE A 1 239 ? -2.650 -5.744 0.133 1.00 97.81 239 ILE A O 1
ATOM 1905 N N . GLY A 1 240 ? -0.587 -6.384 -0.424 1.00 97.12 240 GLY A N 1
ATOM 1906 C CA . GLY A 1 240 ? -0.875 -6.702 -1.815 1.00 97.12 240 GLY A CA 1
ATOM 1907 C C . GLY A 1 240 ? -0.976 -8.204 -2.025 1.00 97.12 240 GLY A C 1
ATOM 1908 O O . GLY A 1 240 ? 0.031 -8.900 -1.941 1.00 97.12 240 GLY A O 1
ATOM 1909 N N . ASP A 1 241 ? -2.165 -8.709 -2.347 1.00 96.81 241 ASP A N 1
ATOM 1910 C CA . ASP A 1 241 ? -2.338 -10.109 -2.743 1.00 96.81 241 ASP A CA 1
ATOM 1911 C C . ASP A 1 241 ? -1.697 -10.358 -4.114 1.00 96.81 241 ASP A C 1
ATOM 1913 O O . ASP A 1 241 ? -2.215 -9.955 -5.162 1.00 96.81 241 ASP A O 1
ATOM 1917 N N . GLY A 1 242 ? -0.569 -11.060 -4.112 1.00 95.75 242 GLY A N 1
ATOM 1918 C CA . GLY A 1 242 ? 0.210 -11.295 -5.308 1.00 95.75 242 GLY A CA 1
ATOM 1919 C C . GLY A 1 242 ? -0.508 -12.129 -6.366 1.00 95.75 242 GLY A C 1
ATOM 1920 O O . GLY A 1 242 ? -0.359 -11.852 -7.559 1.00 95.75 242 GLY A O 1
ATOM 1921 N N . ARG A 1 243 ? -1.392 -13.055 -5.975 1.00 94.62 243 ARG A N 1
ATOM 1922 C CA . ARG A 1 243 ? -2.243 -13.803 -6.914 1.00 94.62 243 ARG A CA 1
ATOM 1923 C C . ARG A 1 243 ? -3.170 -12.852 -7.669 1.00 94.62 243 ARG A C 1
ATOM 1925 O O . ARG A 1 243 ? -3.254 -12.898 -8.902 1.00 94.62 243 ARG A O 1
ATOM 1932 N N . ARG A 1 244 ? -3.839 -11.954 -6.937 1.00 91.62 244 ARG A N 1
ATOM 1933 C CA . ARG A 1 244 ? -4.746 -10.935 -7.494 1.00 91.62 244 ARG A CA 1
ATOM 1934 C C . ARG A 1 244 ? -3.998 -9.942 -8.381 1.00 91.62 244 ARG A C 1
ATOM 1936 O O . ARG A 1 244 ? -4.462 -9.616 -9.478 1.00 91.62 244 ARG A O 1
ATOM 1943 N N . ILE A 1 245 ? -2.830 -9.488 -7.933 1.00 88.19 245 ILE A N 1
ATOM 1944 C CA . ILE A 1 245 ? -2.014 -8.496 -8.637 1.00 88.19 245 ILE A CA 1
ATOM 1945 C C . ILE A 1 245 ? -1.431 -9.082 -9.926 1.00 88.19 245 ILE A C 1
ATOM 1947 O O . ILE A 1 245 ? -1.587 -8.466 -10.983 1.00 88.19 245 ILE A O 1
ATOM 1951 N N . VAL A 1 246 ? -0.829 -10.278 -9.888 1.00 86.75 246 VAL A N 1
ATOM 1952 C CA . VAL A 1 246 ? -0.283 -10.936 -11.088 1.00 86.75 246 VAL A CA 1
ATOM 1953 C C . VAL A 1 246 ? -1.381 -11.150 -12.128 1.00 86.75 246 VAL A C 1
ATOM 1955 O O . VAL A 1 246 ? -1.198 -10.755 -13.280 1.00 86.75 246 VAL A O 1
ATOM 1958 N N . ARG A 1 247 ? -2.550 -11.680 -11.735 1.00 83.81 247 ARG A N 1
ATOM 1959 C CA . ARG A 1 247 ? -3.672 -11.925 -12.661 1.00 83.81 247 ARG A CA 1
ATOM 1960 C C . ARG A 1 247 ? -4.148 -10.651 -13.367 1.00 83.81 247 ARG A C 1
ATOM 1962 O O . ARG A 1 247 ? -4.512 -10.698 -14.540 1.00 83.81 247 ARG A O 1
ATOM 1969 N N . ARG A 1 248 ? -4.176 -9.514 -12.662 1.00 75.25 248 ARG A N 1
ATOM 1970 C CA . ARG A 1 248 ? -4.763 -8.259 -13.166 1.00 75.25 248 ARG A CA 1
ATOM 1971 C C . ARG A 1 248 ? -3.755 -7.335 -13.852 1.00 75.25 248 ARG A C 1
ATOM 1973 O O . ARG A 1 248 ? -4.094 -6.663 -14.828 1.00 75.25 248 ARG A O 1
ATOM 1980 N N . TYR A 1 249 ? -2.535 -7.268 -13.333 1.00 78.38 249 TYR A N 1
ATOM 1981 C CA . TYR A 1 249 ? -1.537 -6.263 -13.705 1.00 78.38 249 TYR A CA 1
ATOM 1982 C C . TYR A 1 249 ? -0.183 -6.861 -14.109 1.00 78.38 249 TYR A C 1
ATOM 1984 O O . TYR A 1 249 ? 0.660 -6.134 -14.652 1.00 78.38 249 TYR A O 1
ATOM 1992 N N . GLY A 1 250 ? 0.019 -8.163 -13.883 1.00 83.12 250 GLY A N 1
ATOM 1993 C CA . GLY A 1 250 ? 1.321 -8.818 -13.955 1.00 83.12 250 GLY A CA 1
ATOM 1994 C C . GLY A 1 250 ? 2.285 -8.271 -12.900 1.00 83.12 250 GLY A C 1
ATOM 1995 O O . GLY A 1 250 ? 1.904 -7.516 -12.005 1.00 83.12 250 GLY A O 1
ATOM 1996 N N . LYS A 1 251 ? 3.580 -8.561 -13.057 1.00 84.44 251 LYS A N 1
ATOM 1997 C CA . LYS A 1 251 ? 4.637 -8.065 -12.155 1.00 84.44 251 LYS A CA 1
ATOM 1998 C C . LYS A 1 251 ? 4.704 -6.540 -11.999 1.00 84.44 251 LYS A C 1
ATOM 2000 O O . LYS A 1 251 ? 5.295 -6.052 -11.052 1.00 84.44 251 LYS A O 1
ATOM 2005 N N . ARG A 1 252 ? 4.098 -5.770 -12.910 1.00 80.31 252 ARG A N 1
ATOM 2006 C CA . ARG A 1 252 ? 4.080 -4.297 -12.845 1.00 80.31 252 ARG A CA 1
ATOM 2007 C C . ARG A 1 252 ? 3.064 -3.721 -11.869 1.00 80.31 252 ARG A C 1
ATOM 2009 O O . ARG A 1 252 ? 3.124 -2.526 -11.620 1.00 80.31 252 ARG A O 1
ATOM 2016 N N . GLY A 1 253 ? 2.132 -4.533 -11.375 1.00 80.94 253 GLY A N 1
ATOM 2017 C CA . GLY A 1 253 ? 1.212 -4.107 -10.322 1.00 80.94 253 GLY A CA 1
ATOM 2018 C C . GLY A 1 253 ? 1.820 -4.157 -8.923 1.00 80.94 253 GLY A C 1
ATOM 2019 O O . GLY A 1 253 ? 1.126 -3.836 -7.974 1.00 80.94 253 GLY A O 1
ATOM 2020 N N . PHE A 1 254 ? 3.078 -4.580 -8.783 1.00 89.12 254 PHE A N 1
ATOM 2021 C CA . PHE A 1 254 ? 3.773 -4.627 -7.500 1.00 89.12 254 PHE A CA 1
ATOM 2022 C C . PHE A 1 254 ? 4.539 -3.332 -7.260 1.00 89.12 254 PHE A C 1
ATOM 2024 O O . PHE A 1 254 ? 5.267 -2.878 -8.150 1.00 89.12 254 PHE A O 1
ATOM 2031 N N . TYR A 1 255 ? 4.463 -2.784 -6.049 1.00 87.56 255 TYR A N 1
ATOM 2032 C CA . TYR A 1 255 ? 5.270 -1.631 -5.656 1.00 87.56 255 TYR A CA 1
ATOM 2033 C C . TYR A 1 255 ? 6.763 -1.945 -5.795 1.00 87.56 255 TYR A C 1
ATOM 2035 O O . TYR A 1 255 ? 7.525 -1.138 -6.331 1.00 87.56 255 TYR A O 1
ATOM 2043 N N . THR A 1 256 ? 7.185 -3.158 -5.430 1.00 91.19 256 THR A N 1
ATOM 2044 C CA . THR A 1 256 ? 8.584 -3.605 -5.526 1.00 91.19 256 THR A CA 1
ATOM 2045 C C . THR A 1 256 ? 9.113 -3.556 -6.966 1.00 91.19 256 THR A C 1
ATOM 2047 O O . THR A 1 256 ? 10.305 -3.337 -7.184 1.00 91.19 256 THR A O 1
ATOM 2050 N N . HIS A 1 257 ? 8.251 -3.638 -7.988 1.00 90.19 257 HIS A N 1
ATOM 2051 C CA . HIS A 1 257 ? 8.661 -3.493 -9.393 1.00 90.19 257 HIS A CA 1
ATOM 2052 C C . HIS A 1 257 ? 9.137 -2.072 -9.757 1.00 90.19 257 HIS A C 1
ATOM 2054 O O . HIS A 1 257 ? 9.874 -1.867 -10.736 1.00 90.19 257 HIS A O 1
ATOM 2060 N N . THR A 1 258 ? 8.732 -1.065 -8.976 1.00 84.25 258 THR A N 1
ATOM 2061 C CA . THR A 1 258 ? 9.231 0.311 -9.121 1.00 84.25 258 THR A CA 1
ATOM 2062 C C . THR A 1 258 ? 10.675 0.455 -8.650 1.00 84.25 258 THR A C 1
ATOM 2064 O O . THR A 1 258 ? 11.382 1.333 -9.143 1.00 84.25 258 THR A O 1
ATOM 2067 N N . LEU A 1 259 ? 11.134 -0.439 -7.767 1.00 87.38 259 LEU A N 1
ATOM 2068 C CA . LEU A 1 259 ? 12.476 -0.448 -7.184 1.00 87.38 259 LEU A CA 1
ATOM 2069 C C . LEU A 1 259 ? 13.407 -1.436 -7.900 1.00 87.38 259 LEU A C 1
ATOM 2071 O O . LEU A 1 259 ? 14.594 -1.158 -8.086 1.00 87.38 259 LEU A O 1
ATOM 2075 N N . PHE A 1 260 ? 12.857 -2.550 -8.386 1.00 90.12 260 PHE A N 1
ATOM 2076 C CA . PHE A 1 260 ? 13.618 -3.633 -8.997 1.00 90.12 260 PHE A CA 1
ATOM 2077 C C . PHE A 1 260 ? 13.091 -4.010 -10.386 1.00 90.12 260 PHE A C 1
ATOM 2079 O O . PHE A 1 260 ? 11.890 -4.017 -10.657 1.00 90.12 260 PHE A O 1
ATOM 2086 N N . ARG A 1 261 ? 14.004 -4.343 -11.300 1.00 89.06 261 ARG A N 1
ATOM 2087 C CA . ARG A 1 261 ? 13.684 -5.079 -12.526 1.00 89.06 261 ARG A CA 1
ATOM 2088 C C . ARG A 1 261 ? 13.557 -6.552 -12.154 1.00 89.06 261 ARG A C 1
ATOM 2090 O O . ARG A 1 261 ? 14.405 -7.065 -11.438 1.00 89.06 261 ARG A O 1
ATOM 2097 N N . MET A 1 262 ? 12.504 -7.200 -12.633 1.00 92.06 262 MET A N 1
ATOM 2098 C CA . MET A 1 262 ? 12.199 -8.592 -12.307 1.00 92.06 262 MET A CA 1
ATOM 2099 C C . MET A 1 262 ? 12.073 -9.397 -13.590 1.00 92.06 262 MET A C 1
ATOM 2101 O O . MET A 1 262 ? 11.350 -8.982 -14.511 1.00 92.06 262 MET A O 1
ATOM 2105 N N . ASP A 1 263 ? 12.729 -10.547 -13.630 1.00 90.81 263 ASP A N 1
ATOM 2106 C CA . ASP A 1 263 ? 12.689 -11.469 -14.759 1.00 90.81 263 ASP A CA 1
ATOM 2107 C C . ASP A 1 263 ? 11.384 -12.277 -14.774 1.00 90.81 263 ASP A C 1
ATOM 2109 O O . ASP A 1 263 ? 10.493 -12.082 -13.944 1.00 90.81 263 ASP A O 1
ATOM 2113 N N . ARG A 1 264 ? 11.188 -13.118 -15.797 1.00 87.25 264 ARG A N 1
ATOM 2114 C CA . ARG A 1 264 ? 9.936 -13.879 -15.964 1.00 87.25 264 ARG A CA 1
ATOM 2115 C C . ARG A 1 264 ? 9.744 -14.923 -14.859 1.00 87.25 264 ARG A C 1
ATOM 2117 O O . ARG A 1 264 ? 8.618 -15.112 -14.417 1.00 87.25 264 ARG A O 1
ATOM 2124 N N . GLY A 1 265 ? 10.830 -15.534 -14.376 1.00 89.62 265 GLY A N 1
ATOM 2125 C CA . GLY A 1 265 ? 10.781 -16.525 -13.291 1.00 89.62 265 GLY A CA 1
ATOM 2126 C C . GLY A 1 265 ? 10.171 -15.982 -11.994 1.00 89.62 265 GLY A C 1
ATOM 2127 O O . GLY A 1 265 ? 9.490 -16.714 -11.280 1.00 89.62 265 GLY A O 1
ATOM 2128 N N . MET A 1 266 ? 10.308 -14.675 -11.746 1.00 93.75 266 MET A N 1
ATOM 2129 C CA . MET A 1 266 ? 9.782 -14.032 -10.542 1.00 93.75 266 MET A CA 1
ATOM 2130 C C . MET A 1 266 ? 8.245 -14.028 -10.486 1.00 93.75 266 MET A C 1
ATOM 2132 O O . MET A 1 266 ? 7.677 -13.941 -9.405 1.00 93.75 266 MET A O 1
ATOM 2136 N N . GLU A 1 267 ? 7.538 -14.169 -11.615 1.00 90.44 267 GLU A N 1
ATOM 2137 C CA . GLU A 1 267 ? 6.064 -14.166 -11.635 1.00 90.44 267 GLU A CA 1
ATOM 2138 C C . GLU A 1 267 ? 5.452 -15.308 -10.813 1.00 90.44 267 GLU A C 1
ATOM 2140 O O . GLU A 1 267 ? 4.397 -15.116 -10.210 1.00 90.44 267 GLU A O 1
ATOM 2145 N N . LYS A 1 268 ? 6.131 -16.461 -10.723 1.00 92.06 268 LYS A N 1
ATOM 2146 C CA . LYS A 1 268 ? 5.685 -17.587 -9.889 1.00 92.06 268 LYS A CA 1
ATOM 2147 C C . LYS A 1 268 ? 5.765 -17.246 -8.400 1.00 92.06 268 LYS A C 1
ATOM 2149 O O . LYS A 1 268 ? 4.809 -17.496 -7.675 1.00 92.06 268 LYS A O 1
ATOM 2154 N N . VAL A 1 269 ? 6.874 -16.637 -7.973 1.00 95.12 269 VAL A N 1
ATOM 2155 C CA . VAL A 1 269 ? 7.074 -16.183 -6.586 1.00 95.12 269 VAL A CA 1
ATOM 2156 C C . VAL A 1 269 ? 6.056 -15.098 -6.248 1.00 95.12 269 VAL A C 1
ATOM 2158 O O . VAL A 1 269 ? 5.332 -15.220 -5.267 1.00 95.12 269 VAL A O 1
ATOM 2161 N N . LEU A 1 270 ? 5.929 -14.085 -7.111 1.00 95.69 270 LEU A N 1
ATOM 2162 C CA . LEU A 1 270 ? 4.970 -12.991 -6.946 1.00 95.69 270 LEU A CA 1
ATOM 2163 C C . LEU A 1 270 ? 3.526 -13.495 -6.849 1.00 95.69 270 LEU A C 1
ATOM 2165 O O . LEU A 1 270 ? 2.769 -12.996 -6.030 1.00 95.69 270 LEU A O 1
ATOM 2169 N N . GLY A 1 271 ? 3.133 -14.488 -7.651 1.00 95.81 271 GLY A N 1
ATOM 2170 C CA . GLY A 1 271 ? 1.781 -15.056 -7.617 1.00 95.81 271 GLY A CA 1
ATOM 2171 C C . GLY A 1 271 ? 1.451 -15.837 -6.338 1.00 95.81 271 GLY A C 1
ATOM 2172 O O . GLY A 1 271 ? 0.277 -16.091 -6.079 1.00 95.81 271 GLY A O 1
ATOM 2173 N N . GLN A 1 272 ? 2.468 -16.201 -5.553 1.00 96.81 272 GLN A N 1
ATOM 2174 C CA . GLN A 1 272 ? 2.366 -16.902 -4.269 1.00 96.81 272 GLN A CA 1
ATOM 2175 C C . GLN A 1 272 ? 2.782 -16.006 -3.093 1.00 96.81 272 GLN A C 1
ATOM 2177 O O . GLN A 1 272 ? 3.068 -16.511 -2.009 1.00 96.81 272 GLN A O 1
ATOM 2182 N N . ALA A 1 273 ? 2.878 -14.692 -3.299 1.00 97.19 273 ALA A N 1
ATOM 2183 C CA . ALA A 1 273 ? 3.369 -13.767 -2.290 1.00 97.19 273 ALA A CA 1
ATOM 2184 C C . ALA A 1 273 ? 2.287 -12.803 -1.806 1.00 97.19 273 ALA A C 1
ATOM 2186 O O . ALA A 1 273 ? 1.434 -12.373 -2.582 1.00 97.19 273 ALA A O 1
ATOM 2187 N N . PHE A 1 274 ? 2.382 -12.386 -0.547 1.00 98.00 274 PHE A N 1
ATOM 2188 C CA . PHE A 1 274 ? 1.837 -11.103 -0.119 1.00 98.00 274 PHE A CA 1
ATOM 2189 C C . PHE A 1 274 ? 2.932 -10.046 -0.193 1.00 98.00 274 PHE A C 1
ATOM 2191 O O . PHE A 1 274 ? 3.990 -10.203 0.417 1.00 98.00 274 PHE A O 1
ATOM 2198 N N . GLU A 1 275 ? 2.683 -8.968 -0.935 1.00 97.56 275 GLU A N 1
ATOM 2199 C CA . GLU A 1 275 ? 3.549 -7.797 -0.891 1.00 97.56 275 GLU A CA 1
ATOM 2200 C C . GLU A 1 275 ? 3.164 -6.901 0.282 1.00 97.56 275 GLU A C 1
ATOM 2202 O O . GLU A 1 275 ? 2.058 -6.371 0.349 1.00 97.56 275 GLU A O 1
ATOM 2207 N N . LEU A 1 276 ? 4.102 -6.715 1.194 1.00 96.31 276 LEU A N 1
ATOM 2208 C CA . LEU A 1 276 ? 3.959 -5.944 2.408 1.00 96.31 276 LEU A CA 1
ATOM 2209 C C . LEU A 1 276 ? 4.684 -4.610 2.266 1.00 96.31 276 LEU A C 1
ATOM 2211 O O . LEU A 1 276 ? 5.778 -4.519 1.705 1.00 96.31 276 LEU A O 1
ATOM 2215 N N . GLY A 1 277 ? 4.090 -3.555 2.809 1.00 93.31 277 GLY A N 1
ATOM 2216 C CA . GLY A 1 277 ? 4.776 -2.278 2.909 1.00 93.31 277 GLY A CA 1
ATOM 2217 C C . GLY A 1 277 ? 4.014 -1.248 3.718 1.00 93.31 277 GLY A C 1
ATOM 2218 O O . GLY A 1 277 ? 2.897 -1.483 4.180 1.00 93.31 277 GLY A O 1
ATOM 2219 N N . ARG A 1 278 ? 4.639 -0.073 3.856 1.00 91.06 278 ARG A N 1
ATOM 2220 C CA . ARG A 1 278 ? 4.054 1.103 4.516 1.00 91.06 278 ARG A CA 1
ATOM 2221 C C . ARG A 1 278 ? 3.512 0.802 5.921 1.00 91.06 278 ARG A C 1
ATOM 2223 O O . ARG A 1 278 ? 2.493 1.362 6.311 1.00 91.06 278 ARG A O 1
ATOM 2230 N N . SER A 1 279 ? 4.171 -0.091 6.656 1.00 92.94 279 SER A N 1
ATOM 2231 C CA . SER A 1 279 ? 3.811 -0.392 8.038 1.00 92.94 279 SER A CA 1
ATOM 2232 C C . SER A 1 279 ? 4.167 0.770 8.948 1.00 92.94 279 SER A C 1
ATOM 2234 O O . SER A 1 279 ? 5.291 1.272 8.882 1.00 92.94 279 SER A O 1
ATOM 2236 N N . PHE A 1 280 ? 3.249 1.158 9.824 1.00 94.56 280 PHE A N 1
ATOM 2237 C CA . PHE A 1 280 ? 3.514 2.171 10.835 1.00 94.56 280 PHE A CA 1
ATOM 2238 C C . PHE A 1 280 ? 2.613 1.986 12.057 1.00 94.56 280 PHE A C 1
ATOM 2240 O O . PHE A 1 280 ? 1.516 1.430 11.973 1.00 94.56 280 PHE A O 1
ATOM 2247 N N . VAL A 1 281 ? 3.084 2.506 13.185 1.00 95.81 281 VAL A N 1
ATOM 2248 C CA . VAL A 1 281 ? 2.299 2.731 14.400 1.00 95.81 281 VAL A CA 1
ATOM 2249 C C . VAL A 1 281 ? 2.302 4.236 14.642 1.00 95.81 281 VAL A C 1
ATOM 2251 O O . VAL A 1 281 ? 3.360 4.867 14.553 1.00 95.81 281 VAL A O 1
ATOM 2254 N N . VAL A 1 282 ? 1.127 4.811 14.896 1.00 95.50 282 VAL A N 1
ATOM 2255 C CA . VAL A 1 282 ? 0.972 6.245 15.181 1.00 95.50 282 VAL A CA 1
ATOM 2256 C C . VAL A 1 282 ? 1.788 6.599 16.424 1.00 95.50 282 VAL A C 1
ATOM 2258 O O . VAL A 1 282 ? 1.859 5.800 17.353 1.00 95.50 282 VAL A O 1
ATOM 2261 N N . GLN A 1 283 ? 2.425 7.773 16.443 1.00 92.25 283 GLN A N 1
ATOM 2262 C CA . GLN A 1 283 ? 3.425 8.151 17.456 1.00 92.25 283 GLN A CA 1
ATOM 2263 C C . GLN A 1 283 ? 2.976 7.922 18.901 1.00 92.25 283 GLN A C 1
ATOM 2265 O O . GLN A 1 283 ? 3.712 7.303 19.670 1.00 92.25 283 GLN A O 1
ATOM 2270 N N . ASP A 1 284 ? 1.754 8.332 19.239 1.00 93.25 284 ASP A N 1
ATOM 2271 C CA . ASP A 1 284 ? 1.174 8.158 20.576 1.00 93.25 284 ASP A CA 1
ATOM 2272 C C . ASP A 1 284 ? 1.159 6.691 21.030 1.00 93.25 284 ASP A C 1
ATOM 2274 O O . ASP A 1 284 ? 1.285 6.394 22.213 1.00 93.25 284 ASP A O 1
ATOM 2278 N N . TYR A 1 285 ? 1.064 5.762 20.080 1.00 94.06 285 TYR A N 1
ATOM 2279 C CA . TYR A 1 285 ? 0.991 4.326 20.312 1.00 94.06 285 TYR A CA 1
ATOM 2280 C C . TYR A 1 285 ? 2.352 3.618 20.231 1.00 94.06 285 TYR A C 1
ATOM 2282 O O . TYR A 1 285 ? 2.446 2.451 20.602 1.00 94.06 285 TYR A O 1
ATOM 2290 N N . GLN A 1 286 ? 3.429 4.279 19.789 1.00 89.56 286 GLN A N 1
ATOM 2291 C CA . GLN A 1 286 ? 4.728 3.620 19.553 1.00 89.56 286 GLN A CA 1
ATOM 2292 C C . GLN A 1 286 ? 5.404 3.102 20.828 1.00 89.56 286 GLN A C 1
ATOM 2294 O O . GLN A 1 286 ? 6.184 2.154 20.769 1.00 89.56 286 GLN A O 1
ATOM 2299 N N . LYS A 1 287 ? 5.102 3.697 21.989 1.00 88.56 287 LYS A N 1
ATOM 2300 C CA . LYS A 1 287 ? 5.595 3.220 23.294 1.00 88.56 287 LYS A CA 1
ATOM 2301 C C . LYS A 1 287 ? 4.770 2.053 23.849 1.00 88.56 287 LYS A C 1
ATOM 2303 O O . LYS A 1 287 ? 5.206 1.389 24.790 1.00 88.56 287 LYS A O 1
ATOM 2308 N N . HIS A 1 288 ? 3.594 1.790 23.278 1.00 88.44 288 HIS A N 1
ATOM 2309 C CA . HIS A 1 288 ? 2.731 0.688 23.680 1.00 88.44 288 HIS A CA 1
ATOM 2310 C C . HIS A 1 288 ? 3.196 -0.604 23.001 1.00 88.44 288 HIS A C 1
ATOM 2312 O O . HIS A 1 288 ? 3.518 -0.632 21.816 1.00 88.44 288 HIS A O 1
ATOM 2318 N N . ARG A 1 289 ? 3.209 -1.712 23.748 1.00 84.00 289 ARG A N 1
ATOM 2319 C CA . ARG A 1 289 ? 3.676 -3.011 23.227 1.00 84.00 289 ARG A CA 1
ATOM 2320 C C . ARG A 1 289 ? 2.646 -3.704 22.327 1.00 84.00 289 ARG A C 1
ATOM 2322 O O . ARG A 1 289 ? 3.021 -4.479 21.452 1.00 84.00 289 ARG A O 1
ATOM 2329 N N . LEU A 1 290 ? 1.355 -3.441 22.543 1.00 90.12 290 LEU A N 1
ATOM 2330 C CA . LEU A 1 290 ? 0.259 -4.132 21.855 1.00 90.12 290 LEU A CA 1
ATOM 2331 C C . LEU A 1 290 ? 0.104 -3.766 20.369 1.00 90.12 290 LEU A C 1
ATOM 2333 O O . LEU A 1 290 ? -0.054 -4.693 19.578 1.00 90.12 290 LEU A O 1
ATOM 2337 N N . PRO A 1 291 ? 0.172 -2.492 19.935 1.00 92.25 291 PRO A N 1
ATOM 2338 C CA . PRO A 1 291 ? -0.192 -2.129 18.564 1.00 92.25 291 PRO A CA 1
ATOM 2339 C C . PRO A 1 291 ? 0.623 -2.846 17.482 1.00 92.25 291 PRO A C 1
ATOM 2341 O O . PRO A 1 291 ? 0.053 -3.446 16.570 1.00 92.25 291 PRO A O 1
ATOM 2344 N N . LEU A 1 292 ? 1.954 -2.858 17.608 1.00 90.69 292 LEU A N 1
ATOM 2345 C CA . LEU A 1 292 ? 2.822 -3.560 16.658 1.00 90.69 292 LEU A CA 1
ATOM 2346 C C . LEU A 1 292 ? 2.584 -5.077 16.685 1.00 90.69 292 LEU A C 1
ATOM 2348 O O . LEU A 1 292 ? 2.477 -5.708 15.633 1.00 90.69 292 LEU A O 1
ATOM 2352 N N . PHE A 1 293 ? 2.453 -5.649 17.884 1.00 93.94 293 PHE A N 1
ATOM 2353 C CA . PHE A 1 293 ? 2.168 -7.071 18.058 1.00 93.94 293 PHE A CA 1
ATOM 2354 C C . PHE A 1 293 ? 0.849 -7.474 17.383 1.00 93.94 293 PHE A C 1
ATOM 2356 O O . PHE A 1 293 ? 0.794 -8.491 16.693 1.00 93.94 293 PHE A O 1
ATOM 2363 N N . LEU A 1 294 ? -0.205 -6.670 17.531 1.00 96.25 294 LEU A N 1
ATOM 2364 C CA . LEU A 1 294 ? -1.515 -6.950 16.948 1.00 96.25 294 LEU A CA 1
ATOM 2365 C C . LEU A 1 294 ? -1.514 -6.828 15.420 1.00 96.25 294 LEU A C 1
ATOM 2367 O O . LEU A 1 294 ? -2.136 -7.659 14.758 1.00 96.25 294 LEU A O 1
ATOM 2371 N N . LEU A 1 295 ? -0.764 -5.881 14.841 1.00 95.94 295 LEU A N 1
ATOM 2372 C CA . LEU A 1 295 ? -0.552 -5.838 13.387 1.00 95.94 295 LEU A CA 1
ATOM 2373 C C . LEU A 1 295 ? 0.129 -7.121 12.884 1.00 95.94 295 LEU A C 1
ATOM 2375 O O . LEU A 1 295 ? -0.310 -7.710 11.897 1.00 95.94 295 LEU A O 1
ATOM 2379 N N . TRP A 1 296 ? 1.167 -7.604 13.573 1.00 94.38 296 TRP A N 1
ATOM 2380 C CA . TRP A 1 296 ? 1.830 -8.862 13.205 1.00 94.38 296 TRP A CA 1
ATOM 2381 C C . TRP A 1 296 ? 0.933 -10.084 13.392 1.00 94.38 296 TRP A C 1
ATOM 2383 O O . TRP A 1 296 ? 0.905 -10.959 12.526 1.00 94.38 296 TRP A O 1
ATOM 2393 N N . ARG A 1 297 ? 0.143 -10.128 14.470 1.00 95.12 297 ARG A N 1
ATOM 2394 C CA . ARG A 1 297 ? -0.875 -11.166 14.679 1.00 95.12 297 ARG A CA 1
ATOM 2395 C C . ARG A 1 297 ? -1.884 -11.175 13.533 1.00 95.12 297 ARG A C 1
ATOM 2397 O O . ARG A 1 297 ? -2.237 -12.243 13.043 1.00 95.12 297 ARG A O 1
ATOM 2404 N N . GLY A 1 298 ? -2.315 -10.003 13.077 1.00 95.62 298 GLY A N 1
ATOM 2405 C CA . GLY A 1 298 ? -3.204 -9.863 11.930 1.00 95.62 298 GLY A CA 1
ATOM 2406 C C . GLY A 1 298 ? -2.634 -10.425 10.643 1.00 95.62 298 GLY A C 1
ATOM 2407 O O . GLY A 1 298 ? -3.304 -11.188 9.948 1.00 95.62 298 GLY A O 1
ATOM 2408 N N . LEU A 1 299 ? -1.375 -10.095 10.363 1.00 94.56 299 LEU A N 1
ATOM 2409 C CA . LEU A 1 299 ? -0.651 -10.637 9.224 1.00 94.56 299 LEU A CA 1
ATOM 2410 C C . LEU A 1 299 ? -0.533 -12.167 9.311 1.00 94.56 299 LEU A C 1
ATOM 2412 O O . LEU A 1 299 ? -0.830 -12.851 8.336 1.00 94.56 299 LEU A O 1
ATOM 2416 N N . LEU A 1 300 ? -0.185 -12.715 10.480 1.00 94.94 300 LEU A N 1
ATOM 2417 C CA . LEU A 1 300 ? -0.130 -14.162 10.702 1.00 94.94 300 LEU A CA 1
ATOM 2418 C C . LEU A 1 300 ? -1.486 -14.830 10.441 1.00 94.94 300 LEU A C 1
ATOM 2420 O O . LEU A 1 300 ? -1.559 -15.800 9.691 1.00 94.94 300 LEU A O 1
ATOM 2424 N N . LEU A 1 301 ? -2.570 -14.297 11.013 1.00 95.62 301 LEU A N 1
ATOM 2425 C CA . LEU A 1 301 ? -3.924 -14.811 10.785 1.00 95.62 301 LEU A CA 1
ATOM 2426 C C . LEU A 1 301 ? -4.311 -14.753 9.303 1.00 95.62 301 LEU A C 1
ATOM 2428 O O . LEU A 1 301 ? -4.982 -15.657 8.806 1.00 95.62 301 LEU A O 1
ATOM 2432 N N . HIS A 1 302 ? -3.882 -13.712 8.587 1.00 94.88 302 HIS A N 1
ATOM 2433 C CA . HIS A 1 302 ? -4.113 -13.600 7.154 1.00 94.88 302 HIS A CA 1
ATOM 2434 C C . HIS A 1 302 ? -3.350 -14.669 6.361 1.00 94.88 302 HIS A C 1
ATOM 2436 O O . HIS A 1 302 ? -3.939 -15.303 5.489 1.00 94.88 302 HIS A O 1
ATOM 2442 N N . ILE A 1 303 ? -2.084 -14.927 6.694 1.00 93.56 303 ILE A N 1
ATOM 2443 C CA . ILE A 1 303 ? -1.268 -15.972 6.055 1.00 93.56 303 ILE A CA 1
ATOM 2444 C C . ILE A 1 303 ? -1.869 -17.357 6.305 1.00 93.56 303 ILE A C 1
ATOM 2446 O O . ILE A 1 303 ? -2.046 -18.124 5.365 1.00 93.56 303 ILE A O 1
ATOM 2450 N N . LEU A 1 304 ? -2.260 -17.662 7.546 1.00 94.44 304 LEU A N 1
ATOM 2451 C CA . LEU A 1 304 ? -2.859 -18.956 7.896 1.00 94.44 304 LEU A CA 1
ATOM 2452 C C . LEU A 1 304 ? -4.166 -19.232 7.136 1.00 94.44 304 LEU A C 1
ATOM 2454 O O . LEU A 1 304 ? -4.478 -20.383 6.844 1.00 94.44 304 LEU A O 1
ATOM 2458 N N . ARG A 1 305 ? -4.922 -18.184 6.784 1.00 94.56 305 ARG A N 1
ATOM 2459 C CA . ARG A 1 305 ? -6.140 -18.287 5.960 1.00 94.56 305 ARG A CA 1
ATOM 2460 C C . ARG A 1 305 ? -5.854 -18.438 4.460 1.00 94.56 305 ARG A C 1
ATOM 2462 O O . ARG A 1 305 ? -6.780 -18.724 3.707 1.00 94.56 305 ARG A O 1
ATOM 2469 N N . ASN A 1 306 ? -4.610 -18.247 4.023 1.00 95.38 306 ASN A N 1
ATOM 2470 C CA . ASN A 1 306 ? -4.189 -18.291 2.622 1.00 95.38 306 ASN A CA 1
ATOM 2471 C C . ASN A 1 306 ? -2.975 -19.228 2.457 1.00 95.38 306 ASN A C 1
ATOM 2473 O O . ASN A 1 306 ? -1.877 -18.761 2.157 1.00 95.38 306 ASN A O 1
ATOM 2477 N N . PRO A 1 307 ? -3.152 -20.554 2.631 1.00 93.44 307 PRO A N 1
ATOM 2478 C CA . PRO A 1 307 ? -2.044 -21.517 2.665 1.00 93.44 307 PRO A CA 1
ATOM 2479 C C . PRO A 1 307 ? -1.267 -21.619 1.345 1.00 93.44 307 PRO A C 1
ATOM 2481 O O . PRO A 1 307 ? -0.121 -22.061 1.327 1.00 93.44 307 PRO A O 1
ATOM 2484 N N . ASP A 1 308 ? -1.866 -21.186 0.237 1.00 92.81 308 ASP A N 1
ATOM 2485 C CA . ASP A 1 308 ? -1.203 -21.158 -1.065 1.00 92.81 308 ASP A CA 1
ATOM 2486 C C . ASP A 1 308 ? -0.203 -19.992 -1.222 1.00 92.81 308 ASP A C 1
ATOM 2488 O O . ASP A 1 308 ? 0.553 -19.950 -2.201 1.00 92.81 308 ASP A O 1
ATOM 2492 N N . HIS A 1 309 ? -0.223 -19.014 -0.309 1.00 94.88 309 HIS A N 1
ATOM 2493 C CA . HIS A 1 309 ? 0.717 -17.897 -0.293 1.00 94.88 309 HIS A CA 1
ATOM 2494 C C . HIS A 1 309 ? 1.935 -18.277 0.544 1.00 94.88 309 HIS A C 1
ATOM 2496 O O . HIS A 1 309 ? 1.919 -18.249 1.772 1.00 94.88 309 HIS A O 1
ATOM 2502 N N . ARG A 1 310 ? 3.016 -18.634 -0.149 1.00 94.38 310 ARG A N 1
ATOM 2503 C CA . ARG A 1 310 ? 4.269 -19.114 0.439 1.00 94.38 310 ARG A CA 1
ATOM 2504 C C . ARG A 1 310 ? 5.205 -17.992 0.893 1.00 94.38 310 ARG A C 1
ATOM 2506 O O . ARG A 1 310 ? 6.069 -18.235 1.730 1.00 94.38 310 ARG A O 1
ATOM 2513 N N . TYR A 1 311 ? 5.078 -16.794 0.324 1.00 95.06 311 TYR A N 1
ATOM 2514 C CA . TYR A 1 311 ? 6.067 -15.731 0.504 1.00 95.06 311 TYR A CA 1
ATOM 2515 C C . TYR A 1 311 ? 5.462 -14.458 1.094 1.00 95.06 311 TYR A C 1
ATOM 2517 O O . TYR A 1 311 ? 4.364 -14.036 0.735 1.00 95.06 311 TYR A O 1
ATOM 2525 N N . LEU A 1 312 ? 6.239 -13.792 1.942 1.00 94.94 312 LEU A N 1
ATOM 2526 C CA . LEU A 1 312 ? 6.069 -12.379 2.248 1.00 94.94 312 LEU A CA 1
ATOM 2527 C C . LEU A 1 312 ? 7.196 -11.627 1.559 1.00 94.94 312 LEU A C 1
ATOM 2529 O O . LEU A 1 312 ? 8.366 -11.954 1.751 1.00 94.94 312 LEU A O 1
ATOM 2533 N N . ILE A 1 313 ? 6.848 -10.644 0.740 1.00 95.00 313 ILE A N 1
ATOM 2534 C CA . ILE A 1 313 ? 7.826 -9.839 0.011 1.00 95.00 313 ILE A CA 1
ATOM 2535 C C . ILE A 1 313 ? 7.603 -8.370 0.314 1.00 95.00 313 ILE A C 1
ATOM 2537 O O . ILE A 1 313 ? 6.484 -7.936 0.546 1.00 95.00 313 ILE A O 1
ATOM 2541 N N . GLY A 1 314 ? 8.660 -7.581 0.271 1.00 91.81 314 GLY A N 1
ATOM 2542 C CA . GLY A 1 314 ? 8.554 -6.145 0.451 1.00 91.81 314 GLY A CA 1
ATOM 2543 C C . GLY A 1 314 ? 9.934 -5.525 0.594 1.00 91.81 314 GLY A C 1
ATOM 2544 O O . GLY A 1 314 ? 10.870 -6.197 1.030 1.00 91.81 314 GLY A O 1
ATOM 2545 N N . PRO A 1 315 ? 10.101 -4.257 0.205 1.00 87.62 315 PRO A N 1
ATOM 2546 C CA . PRO A 1 315 ? 11.337 -3.546 0.461 1.00 87.62 315 PRO A CA 1
ATOM 2547 C C . PRO A 1 315 ? 11.411 -3.139 1.935 1.00 87.62 315 PRO A C 1
ATOM 2549 O O . PRO A 1 315 ? 10.448 -2.611 2.491 1.00 87.62 315 PRO A O 1
ATOM 2552 N N . VAL A 1 316 ? 12.582 -3.326 2.537 1.00 83.12 316 VAL A N 1
ATOM 2553 C CA . VAL A 1 316 ? 12.907 -2.788 3.861 1.00 83.12 316 VAL A CA 1
ATOM 2554 C C . VAL A 1 316 ? 13.793 -1.560 3.678 1.00 83.12 316 VAL A C 1
ATOM 2556 O O . VAL A 1 316 ? 14.801 -1.610 2.970 1.00 83.12 316 VAL A O 1
ATOM 2559 N N . SER A 1 317 ? 13.402 -0.448 4.297 1.00 76.88 317 SER A N 1
ATOM 2560 C CA . SER A 1 317 ? 14.189 0.784 4.303 1.00 76.88 317 SER A CA 1
ATOM 2561 C C . SER A 1 317 ? 15.291 0.704 5.356 1.00 76.88 317 SER A C 1
ATOM 2563 O O . SER A 1 317 ? 15.050 0.303 6.491 1.00 76.88 317 SER A O 1
ATOM 2565 N N . ILE A 1 318 ? 16.500 1.130 4.991 1.00 79.38 318 ILE A N 1
ATOM 2566 C CA . ILE A 1 318 ? 17.558 1.450 5.952 1.00 79.38 318 ILE A CA 1
ATOM 2567 C C . ILE A 1 318 ? 17.588 2.969 6.068 1.00 79.38 318 ILE A C 1
ATOM 2569 O O . ILE A 1 318 ? 17.797 3.649 5.058 1.00 79.38 318 ILE A O 1
ATOM 2573 N N . SER A 1 319 ? 17.381 3.485 7.281 1.00 75.50 319 SER A N 1
ATOM 2574 C CA . SER A 1 319 ? 17.231 4.922 7.505 1.00 75.50 319 SER A CA 1
ATOM 2575 C C . SER A 1 319 ? 18.403 5.733 6.949 1.00 75.50 319 SER A C 1
ATOM 2577 O O . SER A 1 319 ? 19.577 5.359 7.056 1.00 75.50 319 SER A O 1
ATOM 2579 N N . GLY A 1 320 ? 18.072 6.880 6.354 1.00 71.31 320 GLY A N 1
ATOM 2580 C CA . GLY A 1 320 ? 19.051 7.837 5.847 1.00 71.31 320 GLY A CA 1
ATOM 2581 C C . GLY A 1 320 ? 19.878 8.515 6.941 1.00 71.31 320 GLY A C 1
ATOM 2582 O O . GLY A 1 320 ? 20.931 9.062 6.616 1.00 71.31 320 GLY A O 1
ATOM 2583 N N . SER A 1 321 ? 19.437 8.456 8.204 1.00 73.19 321 SER A N 1
ATOM 2584 C CA . SER A 1 321 ? 20.168 9.000 9.355 1.00 73.19 321 SER A CA 1
ATOM 2585 C C . SER A 1 321 ? 21.423 8.193 9.697 1.00 73.19 321 SER A C 1
ATOM 2587 O O . SER A 1 321 ? 22.355 8.727 10.297 1.00 73.19 321 SER A O 1
ATOM 2589 N N . TYR A 1 322 ? 21.489 6.923 9.284 1.00 78.94 322 TYR A N 1
ATOM 2590 C CA . TYR A 1 322 ? 22.673 6.100 9.484 1.00 78.94 322 TYR A CA 1
ATOM 2591 C C . TYR A 1 322 ? 23.859 6.597 8.650 1.00 78.94 322 TYR A C 1
ATOM 2593 O O . TYR A 1 322 ? 23.742 6.942 7.464 1.00 78.94 322 TYR A O 1
ATOM 2601 N N . SER A 1 323 ? 25.048 6.527 9.256 1.00 81.12 323 SER A N 1
ATOM 2602 C CA . SER A 1 323 ? 26.307 6.779 8.557 1.00 81.12 323 SER A CA 1
ATOM 2603 C C . SER A 1 323 ? 26.453 5.859 7.332 1.00 81.12 323 SER A C 1
ATOM 2605 O O . SER A 1 323 ? 25.822 4.800 7.223 1.00 81.12 323 SER A O 1
ATOM 2607 N N . ARG A 1 324 ? 27.286 6.251 6.360 1.00 78.75 324 ARG A N 1
ATOM 2608 C CA . ARG A 1 324 ? 27.567 5.389 5.196 1.00 78.75 324 ARG A CA 1
ATOM 2609 C C . ARG A 1 324 ? 28.190 4.058 5.612 1.00 78.75 324 ARG A C 1
ATOM 2611 O O . ARG A 1 324 ? 27.789 3.035 5.064 1.00 78.75 324 ARG A O 1
ATOM 2618 N N . LEU A 1 325 ? 29.099 4.084 6.587 1.00 81.81 325 LEU A N 1
ATOM 2619 C CA . LEU A 1 325 ? 29.725 2.887 7.141 1.00 81.81 325 LEU A CA 1
ATOM 2620 C C . LEU A 1 325 ? 28.673 1.952 7.748 1.00 81.81 325 LEU A C 1
ATOM 2622 O O . LEU A 1 325 ? 28.603 0.791 7.365 1.00 81.81 325 LEU A O 1
ATOM 2626 N N . SER A 1 326 ? 27.784 2.473 8.600 1.00 85.88 326 SER A N 1
ATOM 2627 C CA . SER A 1 326 ? 26.706 1.690 9.223 1.00 85.88 326 SER A CA 1
ATOM 2628 C C . SER A 1 326 ? 25.796 1.036 8.179 1.00 85.88 326 SER A C 1
ATOM 2630 O O . SER A 1 326 ? 25.490 -0.148 8.279 1.00 85.88 326 SER A O 1
ATOM 2632 N N . ARG A 1 327 ? 25.413 1.773 7.126 1.00 83.06 327 ARG A N 1
ATOM 2633 C CA . ARG A 1 327 ? 24.632 1.211 6.009 1.00 83.06 327 ARG A CA 1
ATOM 2634 C C . ARG A 1 327 ? 25.399 0.130 5.249 1.00 83.06 327 ARG A C 1
ATOM 2636 O O . ARG A 1 327 ? 24.798 -0.860 4.844 1.00 83.06 327 ARG A O 1
ATOM 2643 N N . GLY A 1 328 ? 26.706 0.317 5.063 1.00 85.25 328 GLY A N 1
ATOM 2644 C CA . GLY A 1 328 ? 27.597 -0.673 4.461 1.00 85.25 328 GLY A CA 1
ATOM 2645 C C . GLY A 1 328 ? 27.679 -1.961 5.279 1.00 85.25 328 GLY A C 1
ATOM 2646 O O . GLY A 1 328 ? 27.548 -3.035 4.705 1.00 85.25 328 GLY A O 1
ATOM 2647 N N . LEU A 1 329 ? 27.811 -1.854 6.604 1.00 88.38 329 LEU A N 1
ATOM 2648 C CA . LEU A 1 329 ? 27.860 -3.000 7.518 1.00 88.38 329 LEU A CA 1
ATOM 2649 C C . LEU A 1 329 ? 26.536 -3.771 7.538 1.00 88.38 329 LEU A C 1
ATOM 2651 O O . LEU A 1 329 ? 26.548 -4.989 7.391 1.00 88.38 329 LEU A O 1
ATOM 2655 N N . ILE A 1 330 ? 25.397 -3.073 7.641 1.00 87.50 330 ILE A N 1
ATOM 2656 C CA . ILE A 1 330 ? 24.066 -3.703 7.577 1.00 87.50 330 ILE A CA 1
ATOM 2657 C C . ILE A 1 330 ? 23.902 -4.453 6.252 1.00 87.50 330 ILE A C 1
ATOM 2659 O O . ILE A 1 330 ? 23.502 -5.616 6.239 1.00 87.50 330 ILE A O 1
ATOM 2663 N N . LEU A 1 331 ? 24.235 -3.803 5.131 1.00 87.06 331 LEU A N 1
ATOM 2664 C CA . LEU A 1 331 ? 24.134 -4.425 3.815 1.00 87.06 331 LEU A CA 1
ATOM 2665 C C . LEU A 1 331 ? 25.075 -5.629 3.687 1.00 87.06 331 LEU A C 1
ATOM 2667 O O . LEU A 1 331 ? 24.646 -6.667 3.199 1.00 87.06 331 LEU A O 1
ATOM 2671 N N . GLY A 1 332 ? 26.328 -5.506 4.129 1.00 88.19 332 GLY A N 1
ATOM 2672 C CA . GLY A 1 332 ? 27.313 -6.588 4.102 1.00 88.19 332 GLY A CA 1
ATOM 2673 C C . GLY A 1 332 ? 26.848 -7.803 4.899 1.00 88.19 332 GLY A C 1
ATOM 2674 O O . GLY A 1 332 ? 26.856 -8.909 4.372 1.00 88.19 332 GLY A O 1
ATOM 2675 N N . PHE A 1 333 ? 26.340 -7.584 6.112 1.00 92.19 333 PHE A N 1
ATOM 2676 C CA . PHE A 1 333 ? 25.782 -8.640 6.952 1.00 92.19 333 PHE A CA 1
ATOM 2677 C C . PHE A 1 333 ? 24.602 -9.356 6.275 1.00 92.19 333 PHE A C 1
ATOM 2679 O O . PHE A 1 333 ? 24.577 -10.584 6.207 1.00 92.19 333 PHE A O 1
ATOM 2686 N N . VAL A 1 334 ? 23.643 -8.606 5.716 1.00 90.00 334 VAL A N 1
ATOM 2687 C CA . VAL A 1 334 ? 22.490 -9.198 5.014 1.00 90.00 334 VAL A CA 1
ATOM 2688 C C . VAL A 1 334 ? 22.934 -9.985 3.779 1.00 90.00 334 VAL A C 1
ATOM 2690 O O . VAL A 1 334 ? 22.454 -11.096 3.567 1.00 90.00 334 VAL A O 1
ATOM 2693 N N . LEU A 1 335 ? 23.865 -9.442 2.988 1.00 89.06 335 LEU A N 1
ATOM 2694 C CA . LEU A 1 335 ? 24.388 -10.111 1.794 1.00 89.06 335 LEU A CA 1
ATOM 2695 C C . LEU A 1 335 ? 25.195 -11.373 2.129 1.00 89.06 335 LEU A C 1
ATOM 2697 O O . LEU A 1 335 ? 25.189 -12.321 1.356 1.00 89.06 335 LEU A O 1
ATOM 2701 N N . GLN A 1 336 ? 25.889 -11.399 3.264 1.00 91.75 336 GLN A N 1
ATOM 2702 C CA . GLN A 1 336 ? 26.703 -12.543 3.662 1.00 91.75 336 GLN A CA 1
ATOM 2703 C C . GLN A 1 336 ? 25.870 -13.692 4.245 1.00 91.75 336 GLN A C 1
ATOM 2705 O O . GLN A 1 336 ? 26.216 -14.852 4.042 1.00 91.75 336 GLN A O 1
ATOM 2710 N N . HIS A 1 337 ? 24.798 -13.385 4.981 1.00 93.38 337 HIS A N 1
ATOM 2711 C CA . HIS A 1 337 ? 24.075 -14.389 5.773 1.00 93.38 337 HIS A CA 1
ATOM 2712 C C . HIS A 1 337 ? 22.675 -14.737 5.257 1.00 93.38 337 HIS A C 1
ATOM 2714 O O . HIS A 1 337 ? 22.176 -15.814 5.568 1.00 93.38 337 HIS A O 1
ATOM 2720 N N . TYR A 1 338 ? 22.031 -13.848 4.497 1.00 92.44 338 TYR A N 1
ATOM 2721 C CA . TYR A 1 338 ? 20.620 -13.989 4.107 1.00 92.44 338 TYR A CA 1
ATOM 2722 C C . TYR A 1 338 ? 20.385 -13.774 2.607 1.00 92.44 338 TYR A C 1
ATOM 2724 O O . TYR A 1 338 ? 19.251 -13.556 2.178 1.00 92.44 338 TYR A O 1
ATOM 2732 N N . TYR A 1 339 ? 21.448 -13.796 1.802 1.00 91.31 339 TYR A N 1
ATOM 2733 C CA . TYR A 1 339 ? 21.346 -13.659 0.356 1.00 91.31 339 TYR A CA 1
ATOM 2734 C C . TYR A 1 339 ? 21.005 -14.997 -0.293 1.00 91.31 339 TYR A C 1
ATOM 2736 O O . TYR A 1 339 ? 21.735 -15.973 -0.155 1.00 91.31 339 TYR A O 1
ATOM 2744 N N . ASP A 1 340 ? 19.888 -15.022 -1.012 1.00 93.31 340 ASP A N 1
ATOM 2745 C CA . ASP A 1 340 ? 19.448 -16.173 -1.793 1.00 93.31 340 ASP A CA 1
ATOM 2746 C C . ASP A 1 340 ? 19.850 -15.960 -3.258 1.00 93.31 340 ASP A C 1
ATOM 2748 O O . ASP A 1 340 ? 19.275 -15.113 -3.945 1.00 93.31 340 ASP A O 1
ATOM 2752 N N . GLU A 1 341 ? 20.862 -16.697 -3.722 1.00 93.06 341 GLU A N 1
ATOM 2753 C CA . GLU A 1 341 ? 21.425 -16.566 -5.074 1.00 93.06 341 GLU A CA 1
ATOM 2754 C C . GLU A 1 341 ? 20.398 -16.884 -6.175 1.00 93.06 341 GLU A C 1
ATOM 2756 O O . GLU A 1 341 ? 20.360 -16.213 -7.212 1.00 93.06 341 GLU A O 1
ATOM 2761 N N . GLU A 1 342 ? 19.520 -17.867 -5.951 1.00 92.38 342 GLU A N 1
ATOM 2762 C CA . GLU A 1 342 ? 18.516 -18.278 -6.936 1.00 92.38 342 GLU A CA 1
ATOM 2763 C C . GLU A 1 342 ? 17.463 -17.186 -7.138 1.00 92.38 342 GLU A C 1
ATOM 2765 O O . GLU A 1 342 ? 17.150 -16.804 -8.271 1.00 92.38 342 GLU A O 1
ATOM 2770 N N . LEU A 1 343 ? 16.930 -16.640 -6.043 1.00 91.75 343 LEU A N 1
ATOM 2771 C CA . LEU A 1 343 ? 15.966 -15.545 -6.095 1.00 91.75 343 LEU A CA 1
ATOM 2772 C C . LEU A 1 343 ? 16.622 -14.242 -6.550 1.00 91.75 343 LEU A C 1
ATOM 2774 O O . LEU A 1 343 ? 16.021 -13.488 -7.321 1.00 91.75 343 LEU A O 1
ATOM 2778 N N . ALA A 1 344 ? 17.854 -13.971 -6.122 1.00 91.44 344 ALA A N 1
ATOM 2779 C CA . ALA A 1 344 ? 18.575 -12.770 -6.514 1.00 91.44 344 ALA A CA 1
ATOM 2780 C C . ALA A 1 344 ? 18.878 -12.729 -8.017 1.00 91.44 344 ALA A C 1
ATOM 2782 O O . ALA A 1 344 ? 18.792 -11.659 -8.625 1.00 91.44 344 ALA A O 1
ATOM 2783 N N . ALA A 1 345 ? 19.136 -13.876 -8.654 1.00 93.38 345 ALA A N 1
ATOM 2784 C CA . ALA A 1 345 ? 19.310 -13.951 -10.104 1.00 93.38 345 ALA A CA 1
ATOM 2785 C C . ALA A 1 345 ? 18.083 -13.426 -10.880 1.00 93.38 345 ALA A C 1
ATOM 2787 O O . ALA A 1 345 ? 18.226 -12.910 -11.992 1.00 93.38 345 ALA A O 1
ATOM 2788 N N . LEU A 1 346 ? 16.887 -13.495 -10.281 1.00 93.50 346 LEU A N 1
ATOM 2789 C CA . LEU A 1 346 ? 15.622 -13.067 -10.885 1.00 93.50 346 LEU A CA 1
ATOM 2790 C C . LEU A 1 346 ? 15.311 -11.576 -10.693 1.00 93.50 346 LEU A C 1
ATOM 2792 O O . LEU A 1 346 ? 14.325 -11.081 -11.256 1.00 93.50 346 LEU A O 1
ATOM 2796 N N . VAL A 1 347 ? 16.100 -10.853 -9.889 1.00 93.31 347 VAL A N 1
ATOM 2797 C CA . VAL A 1 347 ? 15.770 -9.495 -9.447 1.00 93.31 347 VAL A CA 1
ATOM 2798 C C . VAL A 1 347 ? 16.999 -8.586 -9.492 1.00 93.31 347 VAL A C 1
ATOM 2800 O O . VAL A 1 347 ? 18.025 -8.846 -8.879 1.00 93.31 347 VAL A O 1
ATOM 2803 N N . ARG A 1 348 ? 16.902 -7.450 -10.190 1.00 91.81 348 ARG A N 1
ATOM 2804 C CA . ARG A 1 348 ? 17.999 -6.472 -10.307 1.00 91.81 348 ARG A CA 1
ATOM 2805 C C . ARG A 1 348 ? 17.570 -5.096 -9.803 1.00 91.81 348 ARG A C 1
ATOM 2807 O O . ARG A 1 348 ? 16.560 -4.576 -10.286 1.00 91.81 348 ARG A O 1
ATOM 2814 N N . PRO A 1 349 ? 18.316 -4.449 -8.889 1.00 91.25 349 PRO A N 1
ATOM 2815 C CA . PRO A 1 349 ? 17.966 -3.114 -8.413 1.00 91.25 349 PRO A CA 1
ATOM 2816 C C . PRO A 1 349 ? 18.036 -2.103 -9.558 1.00 91.25 349 PRO A C 1
ATOM 2818 O O . PRO A 1 349 ? 18.968 -2.117 -10.362 1.00 91.25 349 PRO A O 1
ATOM 2821 N N . ARG A 1 350 ? 17.057 -1.195 -9.633 1.00 87.06 350 ARG A N 1
ATOM 2822 C CA . ARG A 1 350 ? 17.094 -0.091 -10.607 1.00 87.06 350 ARG A CA 1
ATOM 2823 C C . ARG A 1 350 ? 18.157 0.940 -10.241 1.00 87.06 350 ARG A C 1
ATOM 2825 O O . ARG A 1 350 ? 18.836 1.436 -11.132 1.00 87.06 350 ARG A O 1
ATOM 2832 N N . ASN A 1 351 ? 18.317 1.204 -8.944 1.00 83.38 351 ASN A N 1
ATOM 2833 C CA . ASN A 1 351 ? 19.344 2.077 -8.382 1.00 83.38 351 ASN A CA 1
ATOM 2834 C C . ASN A 1 351 ? 20.142 1.284 -7.341 1.00 83.38 351 ASN A C 1
ATOM 2836 O O . ASN A 1 351 ? 19.666 1.058 -6.232 1.00 83.38 351 ASN A O 1
ATOM 2840 N N . ARG A 1 352 ? 21.340 0.819 -7.706 1.00 83.38 352 ARG A N 1
ATOM 2841 C CA . ARG A 1 352 ? 22.198 0.041 -6.802 1.00 83.38 352 ARG A CA 1
ATOM 2842 C C . ARG A 1 352 ? 22.937 0.973 -5.841 1.00 83.38 352 ARG A C 1
ATOM 2844 O O . ARG A 1 352 ? 23.612 1.899 -6.293 1.00 83.38 352 ARG A O 1
ATOM 2851 N N . PHE A 1 353 ? 22.863 0.696 -4.540 1.00 79.75 353 PHE A N 1
ATOM 2852 C CA . PHE A 1 353 ? 23.725 1.352 -3.558 1.00 79.75 353 PHE A CA 1
ATOM 2853 C C . PHE A 1 353 ? 25.183 0.939 -3.795 1.00 79.75 353 PHE A C 1
ATOM 2855 O O . PHE A 1 353 ? 25.482 -0.246 -3.944 1.00 79.75 353 PHE A O 1
ATOM 2862 N N . LYS A 1 354 ? 26.088 1.918 -3.866 1.00 74.56 354 LYS A N 1
ATOM 2863 C CA . LYS A 1 354 ? 27.530 1.692 -4.000 1.00 74.56 354 LYS A CA 1
ATOM 2864 C C . LYS A 1 354 ? 28.209 2.225 -2.747 1.00 74.56 354 LYS A C 1
ATOM 2866 O O . LYS A 1 354 ? 28.154 3.429 -2.500 1.00 74.56 354 LYS A O 1
ATOM 2871 N N . VAL A 1 355 ? 28.855 1.344 -1.990 1.00 66.62 355 VAL A N 1
ATOM 2872 C CA . VAL A 1 355 ? 29.762 1.759 -0.917 1.00 66.62 355 VAL A CA 1
ATOM 2873 C C . VAL A 1 355 ? 30.989 2.366 -1.596 1.00 66.62 355 VAL A C 1
ATOM 2875 O O . VAL A 1 355 ? 31.725 1.667 -2.288 1.00 66.62 355 VAL A O 1
ATOM 2878 N N . LYS A 1 356 ? 31.172 3.682 -1.478 1.00 57.75 356 LYS A N 1
ATOM 2879 C CA . LYS A 1 356 ? 32.475 4.302 -1.728 1.00 57.75 356 LYS A CA 1
ATOM 2880 C C . LYS A 1 356 ? 33.220 4.256 -0.403 1.00 57.75 356 LYS A C 1
ATOM 2882 O O . LYS A 1 356 ? 32.715 4.804 0.571 1.00 57.75 356 LYS A O 1
ATOM 2887 N N . VAL A 1 357 ? 34.357 3.572 -0.375 1.00 53.72 357 VAL A N 1
ATOM 2888 C CA . VAL A 1 357 ? 35.300 3.671 0.740 1.00 53.72 357 VAL A CA 1
ATOM 2889 C C . VAL A 1 357 ? 35.910 5.066 0.633 1.00 53.72 357 VAL A C 1
ATOM 2891 O O . VAL A 1 357 ? 36.530 5.382 -0.386 1.00 53.72 357 VAL A O 1
ATOM 2894 N N . ASP A 1 358 ? 35.633 5.940 1.598 1.00 49.56 358 ASP A N 1
ATOM 2895 C CA . ASP A 1 358 ? 36.341 7.215 1.675 1.00 49.56 358 ASP A CA 1
ATOM 2896 C C . ASP A 1 358 ? 37.798 6.902 2.050 1.00 49.56 358 ASP A C 1
ATOM 2898 O O . ASP A 1 358 ? 38.054 6.108 2.951 1.00 49.56 358 ASP A O 1
ATOM 2902 N N . LYS A 1 359 ? 38.762 7.500 1.339 1.00 44.19 359 LYS A N 1
ATOM 2903 C CA . LYS A 1 359 ? 40.217 7.299 1.524 1.00 44.19 359 LYS A CA 1
ATOM 2904 C C . LYS A 1 359 ? 40.755 7.743 2.903 1.00 44.19 359 LYS A C 1
ATOM 2906 O O . LYS A 1 359 ? 41.961 7.855 3.066 1.00 44.19 359 LYS A O 1
ATOM 2911 N N . ALA A 1 360 ? 39.884 8.070 3.853 1.00 46.28 360 ALA A N 1
ATOM 2912 C CA . ALA A 1 360 ? 40.266 8.556 5.174 1.00 46.28 360 ALA A CA 1
ATOM 2913 C C . ALA A 1 360 ? 40.509 7.427 6.194 1.00 46.28 360 ALA A C 1
ATOM 2915 O O . ALA A 1 360 ? 41.103 7.702 7.228 1.00 46.28 360 ALA A O 1
ATOM 2916 N N . ASP A 1 361 ? 40.114 6.186 5.885 1.00 42.25 361 ASP A N 1
ATOM 2917 C CA . ASP A 1 361 ? 40.235 5.033 6.795 1.00 42.25 361 ASP A CA 1
ATOM 2918 C C . ASP A 1 361 ? 41.121 3.908 6.213 1.00 42.25 361 ASP A C 1
ATOM 2920 O O . ASP A 1 361 ? 40.799 2.724 6.329 1.00 42.25 361 ASP A O 1
ATOM 2924 N N . SER A 1 362 ? 42.220 4.270 5.541 1.00 34.78 362 SER A N 1
ATOM 2925 C CA . SER A 1 362 ? 43.279 3.336 5.117 1.00 34.78 362 SER A CA 1
ATOM 2926 C C . SER A 1 362 ? 44.634 3.756 5.646 1.00 34.78 362 SER A C 1
ATOM 2928 O O . SER A 1 362 ? 44.939 4.957 5.455 1.00 34.78 362 SER A O 1
#

pLDDT: mean 80.7, std 18.06, range [30.92, 98.62]

Foldseek 3Di:
DVVVLVCVVVVHDDDDDQLPDAFACDPVVNDTGGDQGDLVVLVVLLVSLAWDKAKEKDDDQDPVLNVQCVVDVVSNVVCVVVSVVVCVPPDIDMFIDDIHHSVNSNVDPDSNVSSVVSRVRNCVSVQPDDDDPVQPDQQDADPAADAADDAFDLVLLVVLVVQQPVQFLDDDDQKTKGKAQCSSRVRVLSQQQRLLQVFCVVQPRHSSYNGRDHPLSNGWIKIWIARNVVRGTFWIKTKDQLLVQCVPPNPVSAPVVSFKPFAPVCSQLSNLEIEIDSTDGRPVCPPPPPRVVVNVVSVVSVCVVPVSRPYYDYDDDDGPPDDLVRVVVVVVVCCVPPDDPVRVVRIGGPDDDDRDDDPPPD